Protein AF-A0A368GMF1-F1 (afdb_monomer)

Foldseek 3Di:
DADVVFQKDKDWDDKDDPDVQKIWTWIWIDHVNPDIDIAIEIEREQADPPDGHPDPCVLVVVCVVCVVQPQEEEEEQALQDPVLVSQLVQQVVLCVVVCVVVCCVVVPVPPDPDDDPDDPQPPDPVSSSVVPDQDPVFAQFQPPPPDDDRDFQWGFDQGPPGGSNYIGHHADDPVCLSVVVSSCVVNVGRYYYYHYDCDAPNDGRHDPSHDDDPDCPPVPPPPHPPPPPDDDPDDDDDD

InterPro domains:
  IPR000242 Tyrosine-specific protein phosphatase, PTPase domain [PF00102] (10-98)
  IPR000242 Tyrosine-specific protein phosphatase, PTPase domain [PF00102] (131-227)
  IPR000242 Tyrosine-specific protein phosphatase, PTPase domain [PR00700] (37-54)
  IPR000242 Tyrosine-specific protein phosphatase, PTPase domain [PR00700] (71-89)
  IPR000242 Tyrosine-specific protein phosphatase, PTPase domain [PS50055] (7-98)
  IPR000242 Tyrosine-specific protein phosphatase, PTPase domain [PS50055] (118-235)
  IPR000242 Tyrosine-specific protein phosphatase, PTPase domain [SM00194] (88-236)
  IPR000387 Tyrosine-specific protein phosphatases domain [PS50056] (71-100)
  IPR003595 Protein-tyrosine phosphatase, catalytic [SM00404] (38-143)
  IPR016130 Protein-tyrosine phosphatase, active site [PS00383] (74-84)
  IPR029021 Protein-tyrosine phosphatase-like [G3DSA:3.90.190.10] (3-115)
  IPR029021 Protein-tyrosine phosphatase-like [G3DSA:3.90.190.10] (116-239)
  IPR029021 Protein-tyrosine phosphatase-like [SSF52799] (14-99)
  IPR029021 Protein-tyrosine phosphatase-like [SSF52799] (129-215)
  IPR052782 Oocyte-to-zygote transition regulator [PTHR46163] (130-228)

Nearest PDB structures (foldseek):
  4nnd-assembly3_D  TM=8.782E-01  e=8.106E-05  Homo sapiens
  4az1-assembly1_B  TM=8.995E-01  e=1.523E-04  Trypanosoma cruzi
  3m4u-assembly2_B  TM=8.338E-01  e=6.495E-04  Trypanosoma brucei
  2c7s-assembly1_A  TM=6.044E-01  e=6.495E-04  Homo sapiens
  2gjt-assembly3_B  TM=5.794E-01  e=5.047E-04  Homo sapiens

pLDDT: mean 76.57, std 22.74, range [23.7, 98.44]

Solvent-accessible surface area (backbone atoms only — not comparable to full-atom values): 14136 Å² total; per-residue (Å²): 81,75,39,77,96,66,47,37,36,39,40,68,72,50,74,47,78,79,48,94,59,27,41,37,33,39,34,39,39,23,46,84,88,40,76,73,51,65,29,42,37,34,39,32,62,69,41,49,96,78,76,70,53,91,54,85,60,54,63,58,54,49,49,66,70,46,66,85,29,56,28,27,37,31,21,23,45,83,24,52,70,71,28,38,51,57,55,44,50,54,44,51,51,46,38,53,75,67,44,52,55,58,50,51,61,71,68,55,76,80,65,77,100,70,89,72,92,90,73,93,58,83,86,45,76,75,31,62,47,45,77,67,58,87,41,85,90,38,4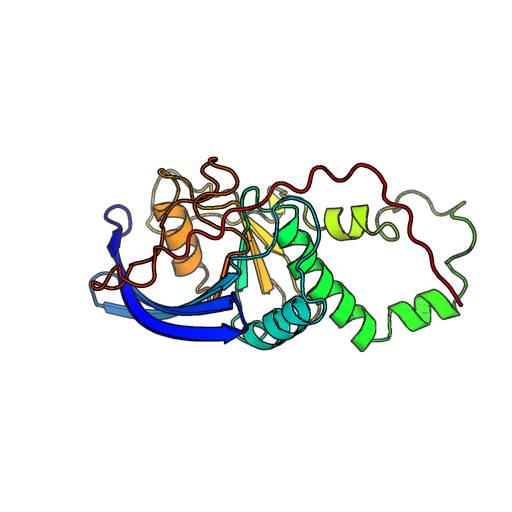1,47,71,47,70,56,70,84,71,90,76,36,82,52,76,32,24,54,39,61,44,82,88,39,79,60,29,32,33,40,19,41,32,42,43,93,86,35,39,60,59,52,50,35,48,40,58,76,68,56,34,27,24,36,40,35,45,45,46,47,57,55,81,91,38,82,40,33,51,89,75,68,51,76,65,98,67,66,88,74,78,72,76,73,72,79,63,76,79,80,83,70,84,77,92,73,85,78,85,78,132

Structure (mmCIF, N/CA/C/O backbone):
data_AF-A0A368GMF1-F1
#
_entry.id   AF-A0A368GMF1-F1
#
loop_
_atom_site.group_PDB
_atom_site.id
_atom_site.type_symbol
_atom_site.label_atom_id
_atom_site.label_alt_id
_atom_site.label_comp_id
_atom_site.label_asym_id
_atom_site.label_entity_id
_atom_site.label_seq_id
_atom_site.pdbx_PDB_ins_code
_atom_site.Cartn_x
_atom_site.Cartn_y
_atom_site.Cartn_z
_atom_site.occupancy
_atom_site.B_iso_or_equiv
_atom_site.auth_seq_id
_atom_site.auth_comp_id
_atom_site.auth_asym_id
_atom_site.auth_atom_id
_atom_site.pdbx_PDB_model_num
ATOM 1 N N . MET A 1 1 ? -4.222 8.661 14.808 1.00 89.62 1 MET A N 1
ATOM 2 C CA . MET A 1 1 ? -5.148 9.292 13.841 1.00 89.62 1 MET A CA 1
ATOM 3 C C . MET A 1 1 ? -6.472 8.542 13.891 1.00 89.62 1 MET A C 1
ATOM 5 O O . MET A 1 1 ? -6.443 7.322 14.000 1.00 89.62 1 MET A O 1
ATOM 9 N N . VAL A 1 2 ? -7.607 9.242 13.900 1.00 89.75 2 VAL A N 1
ATOM 10 C CA . VAL A 1 2 ? -8.947 8.627 13.962 1.00 89.75 2 VAL A CA 1
ATOM 11 C C . VAL A 1 2 ? -9.726 9.058 12.725 1.00 89.75 2 VAL A C 1
ATOM 13 O O . VAL A 1 2 ? -9.787 10.253 12.449 1.00 89.75 2 VAL A O 1
ATOM 16 N N . LEU A 1 3 ? -10.276 8.090 11.996 1.00 91.00 3 LEU A N 1
ATOM 17 C CA . LEU A 1 3 ? -11.102 8.285 10.805 1.00 91.00 3 LEU A CA 1
ATOM 18 C C . LEU A 1 3 ? -12.562 8.121 11.225 1.00 91.00 3 LEU A C 1
ATOM 20 O O . LEU A 1 3 ? -13.007 7.009 11.527 1.00 91.00 3 LEU A O 1
ATOM 24 N N . GLN A 1 4 ? -13.276 9.238 11.344 1.00 86.69 4 GLN A N 1
ATOM 25 C CA . GLN A 1 4 ? -14.598 9.254 11.968 1.00 86.69 4 GLN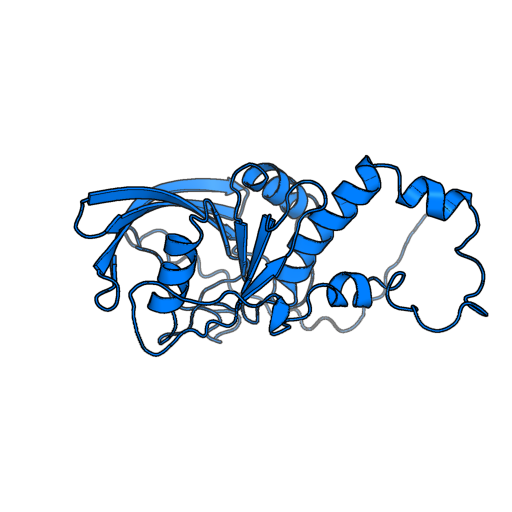 A CA 1
ATOM 26 C C . GLN A 1 4 ? -15.649 8.576 11.088 1.00 86.69 4 GLN A C 1
ATOM 28 O O . GLN A 1 4 ? -16.498 7.869 11.624 1.00 86.69 4 GLN A O 1
ATOM 33 N N . GLY A 1 5 ? -15.567 8.714 9.759 1.00 84.56 5 GLY A N 1
ATOM 34 C CA . GLY A 1 5 ? -16.571 8.150 8.852 1.00 84.56 5 GLY A CA 1
ATOM 35 C C . GLY A 1 5 ? -16.626 6.619 8.843 1.00 84.56 5 GLY A C 1
ATOM 36 O O . GLY A 1 5 ? -17.663 6.041 8.526 1.00 84.56 5 GLY A O 1
ATOM 37 N N . CYS A 1 6 ? -15.543 5.941 9.235 1.00 85.69 6 CYS A N 1
ATOM 38 C CA . CYS A 1 6 ? -15.453 4.477 9.246 1.00 85.69 6 CYS A CA 1
ATOM 39 C C . CYS A 1 6 ? -15.060 3.872 10.601 1.00 85.69 6 CYS A C 1
ATOM 41 O O . CYS A 1 6 ? -14.842 2.665 10.690 1.00 85.69 6 CYS A O 1
ATOM 43 N N . ASN A 1 7 ? -14.985 4.682 11.663 1.00 90.19 7 ASN A N 1
ATOM 44 C CA . ASN A 1 7 ? -14.562 4.263 13.006 1.00 90.19 7 ASN A CA 1
ATOM 45 C C . ASN A 1 7 ? -13.199 3.540 13.042 1.00 90.19 7 ASN A C 1
ATOM 47 O O . ASN A 1 7 ? -12.932 2.742 13.948 1.00 90.19 7 ASN A O 1
ATOM 51 N N . LEU A 1 8 ? -12.326 3.818 12.068 1.00 93.00 8 LEU A N 1
ATOM 52 C CA . LEU A 1 8 ? -10.968 3.286 12.044 1.00 93.00 8 LEU A CA 1
ATOM 53 C C . LEU A 1 8 ? -10.046 4.149 12.900 1.00 93.00 8 LEU A C 1
ATOM 55 O O . LEU A 1 8 ? -10.019 5.380 12.805 1.00 93.00 8 LEU A O 1
ATOM 59 N N . ARG A 1 9 ? -9.222 3.489 13.708 1.00 94.88 9 ARG A N 1
ATOM 60 C CA . ARG A 1 9 ? -8.139 4.116 14.458 1.00 94.88 9 ARG A CA 1
ATOM 61 C C . ARG A 1 9 ? -6.803 3.612 13.935 1.00 94.88 9 ARG A C 1
ATOM 63 O O . ARG A 1 9 ? -6.547 2.413 13.914 1.00 94.88 9 ARG A O 1
ATOM 70 N N . LEU A 1 10 ? -5.947 4.556 13.558 1.00 95.44 10 LEU A N 1
ATOM 71 C CA . LEU A 1 10 ? -4.584 4.309 13.104 1.00 95.44 10 LEU A CA 1
ATOM 72 C C . LEU A 1 10 ? -3.606 4.729 14.194 1.00 95.44 10 LEU A C 1
ATOM 74 O O . LEU A 1 10 ? -3.609 5.888 14.643 1.00 95.44 10 LEU A O 1
ATOM 78 N N . ARG A 1 11 ? -2.740 3.801 14.589 1.00 94.38 11 ARG A N 1
ATOM 79 C CA . ARG A 1 11 ? -1.715 4.004 15.608 1.00 94.38 11 ARG A CA 1
ATOM 80 C C . ARG A 1 11 ? -0.341 3.700 15.030 1.00 94.38 11 ARG A C 1
ATOM 82 O O . ARG A 1 11 ? -0.104 2.627 14.486 1.00 94.38 11 ARG A O 1
ATOM 89 N N . TYR A 1 12 ? 0.571 4.654 15.177 1.00 94.88 12 TYR A N 1
ATOM 90 C CA . TYR A 1 12 ? 1.983 4.430 14.904 1.00 94.88 12 TYR A CA 1
ATOM 91 C C . TYR A 1 12 ? 2.532 3.383 15.884 1.00 94.88 12 TYR A C 1
ATOM 93 O O . TYR A 1 12 ? 2.303 3.496 17.091 1.00 94.88 12 TYR A O 1
ATOM 101 N N . VAL A 1 13 ? 3.252 2.380 15.375 1.00 94.31 13 VAL A N 1
ATOM 102 C CA . VAL A 1 13 ? 3.903 1.354 16.206 1.00 94.31 13 VAL A CA 1
ATOM 103 C C . VAL A 1 13 ? 5.410 1.575 16.244 1.00 94.31 13 VAL A C 1
ATOM 105 O O . VAL A 1 13 ? 5.985 1.730 17.319 1.00 94.31 13 VAL A O 1
ATOM 108 N N . LYS A 1 14 ? 6.058 1.571 15.078 1.00 93.38 14 LYS A N 1
ATOM 109 C CA . LYS A 1 14 ? 7.510 1.734 14.933 1.00 93.38 14 LYS A CA 1
ATOM 110 C C . LYS A 1 14 ? 7.861 2.168 13.516 1.00 93.38 14 LYS A C 1
ATOM 112 O O . LYS A 1 14 ? 7.091 1.911 12.595 1.00 93.38 14 LYS A O 1
ATOM 117 N N . ALA A 1 15 ? 9.053 2.725 13.345 1.00 92.81 15 ALA A N 1
ATOM 118 C CA . ALA A 1 15 ? 9.646 2.999 12.049 1.00 92.81 15 ALA A CA 1
ATOM 119 C C . ALA A 1 15 ? 11.110 2.558 12.023 1.00 92.81 15 ALA A C 1
ATOM 121 O O . ALA A 1 15 ? 11.785 2.537 13.054 1.00 92.81 15 ALA A O 1
ATOM 122 N N . GLN A 1 16 ? 11.589 2.189 10.842 1.00 91.56 16 GLN A N 1
ATOM 123 C CA . GLN A 1 16 ? 12.975 1.812 10.592 1.00 91.56 16 GLN A CA 1
ATOM 124 C C . GLN A 1 16 ? 13.382 2.220 9.175 1.00 91.56 16 GLN A C 1
ATOM 126 O O . GLN A 1 16 ? 12.628 2.011 8.221 1.00 91.56 16 GLN A O 1
ATOM 131 N N . SER A 1 17 ? 14.587 2.774 9.036 1.00 91.56 17 SER A N 1
ATOM 132 C CA . SER A 1 17 ? 15.206 2.953 7.722 1.00 91.56 17 SER A CA 1
ATOM 133 C C . SER A 1 17 ? 15.610 1.580 7.191 1.00 91.56 17 SER A C 1
ATOM 135 O O . SER A 1 17 ? 16.340 0.849 7.863 1.00 91.56 17 SER A O 1
ATOM 137 N N . VAL A 1 18 ? 15.086 1.195 6.028 1.00 88.94 18 VAL A N 1
ATOM 138 C CA . VAL A 1 18 ? 15.403 -0.101 5.397 1.00 88.94 18 VAL A CA 1
ATOM 139 C C . VAL A 1 18 ? 16.471 0.040 4.317 1.00 88.94 18 VAL A C 1
ATOM 141 O O . VAL A 1 18 ? 17.189 -0.916 4.028 1.00 88.94 18 VAL A O 1
ATOM 144 N N . GLU A 1 19 ? 16.583 1.232 3.741 1.00 87.00 19 GLU A N 1
ATOM 145 C CA . GLU A 1 19 ? 17.625 1.647 2.812 1.00 87.00 19 GLU A CA 1
ATOM 146 C C . GLU A 1 19 ? 17.709 3.180 2.845 1.00 87.00 19 GLU A C 1
ATOM 148 O O . GLU A 1 19 ? 16.822 3.846 3.385 1.00 87.00 19 GLU A O 1
ATOM 153 N N . GLU A 1 20 ? 18.760 3.758 2.268 1.00 83.31 20 GLU A N 1
ATOM 154 C CA . GLU A 1 20 ? 18.852 5.211 2.145 1.00 83.31 20 GLU A CA 1
ATOM 155 C C . GLU A 1 20 ? 17.612 5.755 1.416 1.00 83.31 20 GLU A C 1
ATOM 157 O O . GLU A 1 20 ? 17.275 5.305 0.322 1.00 83.31 20 GLU A O 1
ATOM 162 N N . ASN A 1 21 ? 16.913 6.711 2.033 1.00 87.69 21 ASN A N 1
ATOM 163 C CA . ASN A 1 21 ? 15.671 7.303 1.521 1.00 87.69 21 ASN A CA 1
ATOM 164 C C . ASN A 1 21 ? 14.461 6.351 1.418 1.00 87.69 21 ASN A C 1
ATOM 166 O O . ASN A 1 21 ? 13.451 6.724 0.814 1.00 87.69 21 ASN A O 1
ATOM 170 N N . ILE A 1 22 ? 14.522 5.162 2.032 1.00 91.69 22 ILE A N 1
ATOM 171 C CA . ILE A 1 22 ? 13.384 4.242 2.153 1.00 91.69 22 ILE A CA 1
ATOM 172 C C . ILE A 1 22 ? 13.081 3.984 3.631 1.00 91.69 22 ILE A C 1
ATOM 174 O O . ILE A 1 22 ? 13.837 3.322 4.347 1.00 91.69 22 ILE A O 1
ATOM 178 N N . LEU A 1 23 ? 11.930 4.481 4.078 1.00 93.12 23 LEU A N 1
ATOM 179 C CA . LEU A 1 23 ? 11.438 4.331 5.443 1.00 93.12 23 LEU A CA 1
ATOM 180 C C . LEU A 1 23 ? 10.323 3.291 5.477 1.00 93.12 23 LEU A C 1
ATOM 182 O O . LEU A 1 23 ? 9.380 3.371 4.696 1.00 93.12 23 LEU A O 1
ATOM 186 N N . GLN A 1 24 ? 10.396 2.347 6.411 1.00 95.12 24 GLN A N 1
ATOM 187 C CA . GLN A 1 24 ? 9.270 1.479 6.733 1.00 95.12 24 GLN A CA 1
ATOM 188 C C . GLN A 1 24 ? 8.678 1.862 8.082 1.00 95.12 24 GLN A C 1
ATOM 190 O O . GLN A 1 24 ? 9.386 1.855 9.088 1.00 95.12 24 GLN A O 1
ATOM 195 N N . THR A 1 25 ? 7.373 2.093 8.105 1.00 95.69 25 THR A N 1
ATOM 196 C CA . THR A 1 25 ? 6.562 2.359 9.288 1.00 95.69 25 THR A CA 1
ATOM 197 C C . THR A 1 25 ? 5.543 1.241 9.476 1.00 95.69 25 THR A C 1
ATOM 199 O O . THR A 1 25 ? 4.766 0.937 8.578 1.00 95.69 25 THR A O 1
ATOM 202 N N . THR A 1 26 ? 5.504 0.642 10.661 1.00 96.62 26 THR A N 1
ATOM 203 C CA . THR A 1 26 ? 4.440 -0.290 11.041 1.00 96.62 26 THR A CA 1
ATOM 204 C C . THR A 1 26 ? 3.281 0.509 11.635 1.00 96.62 26 THR A C 1
ATOM 206 O O . THR A 1 26 ? 3.451 1.221 12.634 1.00 96.62 26 THR A O 1
ATOM 209 N N . ILE A 1 27 ? 2.101 0.377 11.034 1.00 97.12 27 ILE A N 1
ATOM 210 C CA . ILE A 1 27 ? 0.867 1.044 11.454 1.00 97.12 27 ILE A CA 1
ATOM 211 C C . ILE A 1 27 ? -0.095 -0.023 11.971 1.00 97.12 27 ILE A C 1
ATOM 213 O O . ILE A 1 27 ? -0.400 -0.983 11.271 1.00 97.12 27 ILE A O 1
ATOM 217 N N . GLU A 1 28 ? -0.582 0.132 13.197 1.00 96.56 28 GLU A N 1
ATOM 218 C CA . GLU A 1 28 ? -1.696 -0.666 13.705 1.00 96.56 28 GLU A CA 1
ATOM 219 C C . GLU A 1 28 ? -3.011 0.006 13.318 1.00 96.56 28 GLU A C 1
ATOM 221 O O . GLU A 1 28 ? -3.196 1.205 13.541 1.00 96.56 28 GLU A O 1
ATOM 226 N N . VAL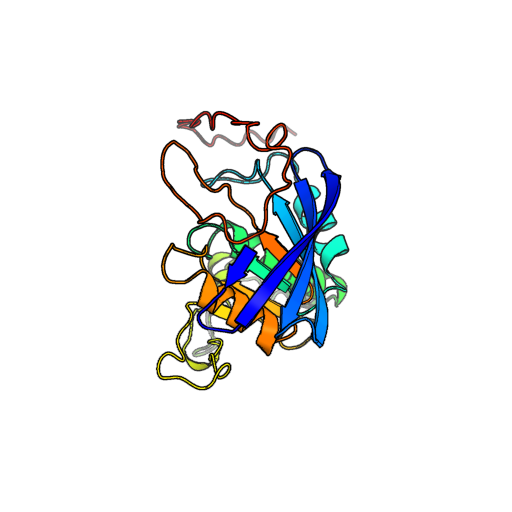 A 1 29 ? -3.925 -0.789 12.773 1.00 96.19 29 VAL A N 1
ATOM 227 C CA . VAL A 1 29 ? -5.281 -0.382 12.422 1.00 96.19 29 VAL A CA 1
ATOM 228 C C . VAL A 1 29 ? -6.264 -1.183 13.268 1.00 96.19 29 VAL A C 1
ATOM 230 O O . VAL A 1 29 ? -6.124 -2.401 13.409 1.00 96.19 29 VAL A O 1
ATOM 233 N N . SER A 1 30 ? -7.258 -0.508 13.840 1.00 95.19 30 SER A N 1
ATOM 234 C CA . SER A 1 30 ? -8.320 -1.135 14.631 1.00 95.19 30 SER A CA 1
ATOM 235 C C . SER A 1 30 ? -9.683 -0.491 14.385 1.00 95.19 30 SER A C 1
ATOM 237 O O . SER A 1 30 ? -9.767 0.696 14.064 1.00 95.19 30 SER A O 1
ATOM 239 N N . ILE A 1 31 ? -10.753 -1.268 14.5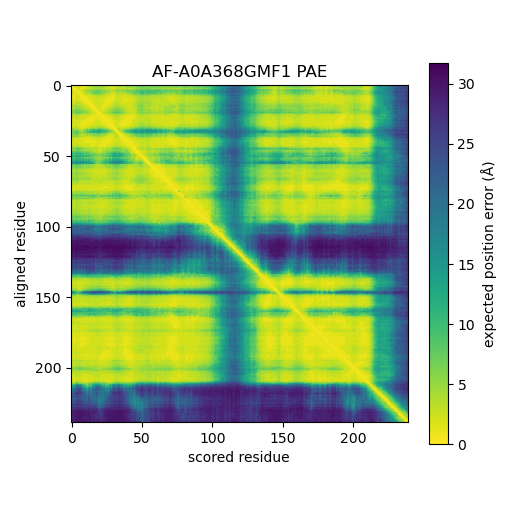80 1.00 92.38 31 ILE A N 1
ATOM 240 C CA . ILE A 1 31 ? -12.136 -0.767 14.620 1.00 92.38 31 ILE A CA 1
ATOM 241 C C . ILE A 1 31 ? -12.612 -0.791 16.067 1.00 92.38 31 ILE A C 1
ATOM 243 O O . ILE A 1 31 ? -12.679 -1.854 16.683 1.00 92.38 31 ILE A O 1
ATOM 247 N N . ASN A 1 32 ? -13.005 0.361 16.613 1.00 82.19 32 ASN A N 1
ATOM 248 C CA . ASN A 1 32 ? -13.535 0.459 17.984 1.00 82.19 32 ASN A CA 1
ATOM 249 C C . ASN A 1 32 ? -12.618 -0.191 19.046 1.00 82.19 32 ASN A C 1
ATOM 251 O O . ASN A 1 32 ? -13.101 -0.793 20.000 1.00 82.19 32 ASN A O 1
ATOM 255 N N . ASP A 1 33 ? -11.294 -0.154 18.837 1.00 77.88 33 ASP A N 1
ATOM 256 C CA . ASP A 1 33 ? -10.268 -0.840 19.649 1.00 77.88 33 ASP A CA 1
ATOM 257 C C . ASP A 1 33 ? -10.379 -2.378 19.737 1.00 77.88 33 ASP A C 1
ATOM 259 O O . ASP A 1 33 ? -9.522 -3.034 20.336 1.00 77.88 33 ASP A O 1
ATOM 263 N N . SER A 1 34 ? -11.369 -2.952 19.060 1.00 75.88 34 SER A N 1
ATOM 264 C CA . SER A 1 34 ? -11.522 -4.373 18.752 1.00 75.88 34 SER A CA 1
ATOM 265 C C . SER A 1 34 ? -10.905 -4.685 17.383 1.00 75.88 34 SER A C 1
ATOM 267 O O . SER A 1 34 ? -10.623 -3.759 16.631 1.00 75.88 34 SER A O 1
ATOM 269 N N . ASN A 1 35 ? -10.674 -5.966 17.065 1.00 86.81 35 ASN A N 1
ATOM 270 C CA . ASN A 1 35 ? -10.148 -6.439 15.773 1.00 86.81 35 ASN A CA 1
ATOM 271 C C . ASN A 1 35 ? -8.968 -5.604 15.253 1.00 86.81 35 ASN A C 1
ATOM 273 O O . ASN A 1 35 ? -9.143 -4.590 14.588 1.00 86.81 35 ASN A O 1
ATOM 277 N N . LYS A 1 36 ? -7.743 -6.024 15.563 1.00 93.19 36 LYS A N 1
ATOM 278 C CA . LYS A 1 36 ? -6.536 -5.276 15.197 1.00 93.19 36 LYS A CA 1
ATOM 279 C C . LYS A 1 36 ? -5.761 -6.011 14.122 1.00 93.19 36 LYS A C 1
ATOM 281 O O . LYS A 1 36 ? -5.638 -7.233 14.178 1.00 93.19 36 LYS A O 1
ATOM 286 N N . HIS A 1 37 ? -5.187 -5.266 13.191 1.00 94.12 37 HIS A N 1
ATOM 287 C CA . HIS A 1 37 ? -4.136 -5.786 12.329 1.00 94.12 37 HIS A CA 1
ATOM 288 C C . HIS A 1 37 ? -3.082 -4.718 12.058 1.00 94.12 37 HIS A C 1
ATOM 290 O O . HIS A 1 37 ? -3.303 -3.525 12.263 1.00 94.12 37 HIS A O 1
ATOM 296 N N . THR A 1 38 ? -1.911 -5.161 11.622 1.00 96.50 38 THR A N 1
ATOM 297 C CA . THR A 1 38 ? -0.792 -4.285 11.288 1.00 96.50 38 THR A CA 1
ATOM 298 C C . THR A 1 38 ? -0.619 -4.199 9.782 1.00 96.50 38 THR A C 1
ATOM 300 O O . THR A 1 38 ? -0.712 -5.213 9.087 1.00 96.50 38 THR A O 1
ATOM 303 N N . VAL A 1 39 ? -0.326 -2.996 9.304 1.00 98.00 39 VAL A N 1
ATOM 304 C CA . VAL A 1 39 ? 0.007 -2.695 7.914 1.00 98.00 39 VAL A CA 1
ATOM 305 C C . VAL A 1 39 ? 1.420 -2.126 7.878 1.00 98.00 39 VAL A C 1
ATOM 307 O O . VAL A 1 39 ? 1.743 -1.193 8.616 1.00 98.00 39 VAL A O 1
ATOM 310 N N . GLU A 1 40 ? 2.270 -2.692 7.028 1.00 97.75 40 GLU A N 1
ATOM 311 C CA . GLU A 1 40 ? 3.612 -2.166 6.782 1.00 97.75 40 GLU A CA 1
ATOM 312 C C . GLU A 1 40 ? 3.543 -1.089 5.697 1.00 97.75 40 GLU A C 1
ATOM 314 O O . GLU A 1 40 ? 3.259 -1.372 4.537 1.00 97.75 40 GLU A O 1
ATOM 319 N N . HIS A 1 41 ? 3.796 0.159 6.068 1.00 97.56 41 HIS A N 1
ATOM 320 C CA . HIS A 1 41 ? 3.867 1.294 5.155 1.00 97.56 41 HIS A CA 1
ATOM 321 C C . HIS A 1 41 ? 5.325 1.558 4.789 1.00 97.56 41 HIS A C 1
ATOM 323 O O . HIS A 1 41 ? 6.145 1.810 5.664 1.00 97.56 41 HIS A O 1
ATOM 329 N N . ILE A 1 42 ? 5.669 1.455 3.509 1.00 96.50 42 ILE A N 1
ATOM 330 C CA . ILE A 1 42 ? 7.011 1.703 2.989 1.00 96.50 42 ILE A CA 1
ATOM 331 C C . ILE A 1 42 ? 6.968 2.948 2.111 1.00 96.50 42 ILE A C 1
ATOM 333 O O . ILE A 1 42 ? 6.317 2.945 1.068 1.00 96.50 42 ILE A O 1
ATOM 337 N N . GLN A 1 43 ? 7.692 3.989 2.509 1.00 95.62 43 GLN A N 1
ATOM 338 C CA . GLN A 1 43 ? 7.813 5.235 1.764 1.00 95.62 43 GLN A CA 1
ATOM 339 C C . GLN A 1 43 ? 9.200 5.356 1.135 1.00 95.62 43 GLN A C 1
ATOM 341 O O . GLN A 1 43 ? 10.212 5.324 1.836 1.00 95.62 43 GLN A O 1
ATOM 346 N N . TRP A 1 44 ? 9.235 5.550 -0.181 1.00 93.56 44 TRP A N 1
ATOM 347 C CA . TRP A 1 44 ? 10.446 5.840 -0.940 1.00 93.56 44 TRP A CA 1
ATOM 348 C C . TRP A 1 44 ? 10.493 7.333 -1.293 1.00 93.56 44 TRP A C 1
ATOM 350 O O . TRP A 1 44 ? 9.744 7.807 -2.146 1.00 93.56 44 TRP A O 1
ATOM 360 N N . MET A 1 45 ? 11.370 8.076 -0.616 1.00 86.62 45 MET A N 1
ATOM 361 C CA . MET A 1 45 ? 11.355 9.545 -0.585 1.00 86.62 45 MET A CA 1
ATOM 362 C C . MET A 1 45 ? 12.156 10.222 -1.707 1.00 86.62 45 MET A C 1
ATOM 364 O O . MET A 1 45 ? 11.922 11.393 -1.989 1.00 86.62 45 MET A O 1
ATOM 368 N N . ASN A 1 46 ? 13.092 9.525 -2.358 1.00 84.75 46 ASN A N 1
ATOM 369 C CA . ASN A 1 46 ? 13.975 10.111 -3.378 1.00 84.75 46 ASN A CA 1
ATOM 370 C C . ASN A 1 46 ? 13.718 9.596 -4.806 1.00 84.75 46 ASN A C 1
ATOM 372 O O . ASN A 1 46 ? 14.571 9.776 -5.675 1.00 84.75 46 ASN A O 1
ATOM 376 N N . TRP A 1 47 ? 12.573 8.956 -5.077 1.00 85.25 47 TRP A N 1
ATOM 377 C CA . TRP A 1 47 ? 12.213 8.606 -6.453 1.00 85.25 47 TRP A CA 1
ATOM 378 C C . TRP A 1 47 ? 11.636 9.842 -7.161 1.00 85.25 47 TRP A C 1
ATOM 380 O O . TRP A 1 47 ? 10.532 10.268 -6.812 1.00 85.25 47 TRP A O 1
ATOM 390 N N . PRO A 1 48 ? 12.328 10.416 -8.164 1.00 78.94 48 PRO A N 1
ATOM 391 C CA . PRO A 1 48 ? 11.847 11.606 -8.857 1.00 78.94 48 PRO A CA 1
ATOM 392 C C . PRO A 1 48 ? 10.532 11.348 -9.608 1.00 78.94 48 PRO A C 1
ATOM 394 O O . PRO A 1 48 ? 10.309 10.271 -10.160 1.00 78.94 48 PRO A O 1
ATOM 397 N N . ASP A 1 49 ? 9.669 12.366 -9.693 1.00 70.50 49 ASP A N 1
ATOM 398 C CA . ASP A 1 49 ? 8.391 12.278 -10.423 1.00 70.50 49 ASP A CA 1
ATOM 399 C C . ASP A 1 49 ? 8.582 11.971 -11.915 1.00 70.50 49 ASP A C 1
ATOM 401 O O . ASP A 1 49 ? 7.775 11.279 -12.534 1.00 70.50 49 ASP A O 1
ATOM 405 N N . ARG A 1 50 ? 9.681 12.475 -12.487 1.00 72.62 50 ARG A N 1
ATOM 406 C CA . ARG A 1 50 ? 10.124 12.188 -13.850 1.00 72.62 50 ARG A CA 1
ATOM 407 C C . ARG A 1 50 ? 11.517 11.583 -13.789 1.00 72.62 50 ARG A C 1
ATOM 409 O O . ARG A 1 50 ? 12.450 12.251 -13.356 1.00 72.62 50 ARG A O 1
ATOM 416 N N . GLY A 1 51 ? 11.642 10.341 -14.240 1.00 73.94 51 GLY A N 1
ATOM 417 C CA . GLY A 1 51 ? 12.908 9.618 -14.278 1.00 73.94 51 GLY A CA 1
ATOM 418 C C . GLY A 1 51 ? 12.873 8.311 -13.494 1.00 73.94 51 GLY A C 1
ATOM 419 O O . GLY A 1 51 ? 11.815 7.752 -13.198 1.00 73.94 51 GLY A O 1
ATOM 420 N N . VAL A 1 52 ? 14.066 7.816 -13.197 1.00 77.88 52 VAL A N 1
ATOM 421 C CA . VAL A 1 52 ? 14.315 6.542 -12.516 1.00 77.88 52 VAL A CA 1
ATOM 422 C C . VAL A 1 52 ? 14.902 6.812 -11.130 1.00 77.88 52 VAL A C 1
ATOM 424 O O . VAL A 1 52 ? 15.458 7.893 -10.916 1.00 77.88 52 VAL A O 1
ATOM 427 N N . PRO A 1 53 ? 14.767 5.881 -10.171 1.00 79.88 53 PRO A N 1
ATOM 428 C CA . PRO A 1 53 ? 15.413 6.050 -8.881 1.00 79.88 53 PRO A CA 1
ATOM 429 C C . PRO A 1 53 ? 16.943 6.050 -9.057 1.00 79.88 53 PRO A C 1
ATOM 431 O O . PRO A 1 53 ? 17.450 5.420 -9.987 1.00 79.88 53 PRO A O 1
ATOM 434 N N . PRO A 1 54 ? 17.693 6.722 -8.168 1.00 71.94 54 PRO A N 1
ATOM 435 C CA . PRO A 1 54 ? 19.150 6.822 -8.280 1.00 71.94 54 PRO A CA 1
ATOM 436 C C . PRO A 1 54 ? 19.864 5.467 -8.136 1.00 71.94 54 PRO A C 1
ATOM 438 O O . PRO A 1 54 ? 20.958 5.283 -8.665 1.00 71.94 54 PRO A O 1
ATOM 441 N N . THR A 1 55 ? 19.242 4.501 -7.455 1.00 76.81 55 THR A N 1
ATOM 442 C CA . THR A 1 55 ? 19.751 3.137 -7.274 1.00 76.81 55 THR A CA 1
ATOM 443 C C . THR A 1 55 ? 18.914 2.111 -8.033 1.00 76.81 55 THR A C 1
ATOM 445 O O . THR A 1 55 ? 17.739 1.892 -7.740 1.00 76.81 55 THR A O 1
ATOM 448 N N . ASN A 1 56 ? 19.559 1.383 -8.950 1.00 72.31 56 ASN A N 1
ATOM 449 C CA . ASN A 1 56 ? 18.898 0.396 -9.816 1.00 72.31 56 ASN A CA 1
ATOM 450 C C . ASN A 1 56 ? 18.356 -0.840 -9.069 1.00 72.31 56 ASN A C 1
ATOM 452 O O . ASN A 1 56 ? 17.397 -1.462 -9.518 1.00 72.31 56 ASN A O 1
ATOM 456 N N . LEU A 1 57 ? 18.964 -1.228 -7.941 1.00 85.44 57 LEU A N 1
ATOM 457 C CA . LEU A 1 57 ? 18.578 -2.444 -7.204 1.00 85.44 57 LEU A CA 1
ATOM 458 C C . LEU A 1 57 ? 17.507 -2.208 -6.136 1.00 85.44 57 LEU A C 1
ATOM 460 O O . LEU A 1 57 ? 16.862 -3.168 -5.707 1.00 85.44 57 LEU A O 1
ATOM 464 N N . SER A 1 58 ? 17.282 -0.959 -5.727 1.00 86.25 58 SER A N 1
ATOM 465 C CA . SER A 1 58 ? 16.331 -0.616 -4.665 1.00 86.25 58 SER A CA 1
ATOM 466 C C . SER A 1 58 ? 14.911 -1.086 -4.997 1.00 86.25 58 SER A C 1
ATOM 468 O O . SER A 1 58 ? 14.225 -1.629 -4.133 1.00 86.25 58 SER A O 1
ATOM 470 N N . SER A 1 59 ? 14.498 -1.022 -6.269 1.00 86.00 59 SER A N 1
ATOM 471 C CA . SER A 1 59 ? 13.191 -1.518 -6.722 1.00 86.00 59 SER A CA 1
ATOM 472 C C . SER A 1 59 ? 13.033 -3.031 -6.519 1.00 86.00 59 SER A C 1
ATOM 474 O O . SER A 1 59 ? 11.994 -3.489 -6.046 1.00 86.00 59 SER A O 1
ATOM 476 N N . PHE A 1 60 ? 14.075 -3.818 -6.807 1.00 87.19 60 PHE A N 1
ATOM 477 C CA . PHE A 1 60 ? 14.061 -5.271 -6.601 1.00 87.19 60 PHE A CA 1
ATOM 478 C C . PHE A 1 60 ? 14.099 -5.649 -5.118 1.00 87.19 60 PHE A C 1
ATOM 480 O O . PHE A 1 60 ? 13.398 -6.571 -4.690 1.00 87.19 60 PHE A O 1
ATOM 487 N N . ARG A 1 61 ? 14.892 -4.931 -4.314 1.00 90.25 61 ARG A N 1
ATOM 488 C CA . ARG A 1 61 ? 14.958 -5.134 -2.857 1.00 90.25 61 ARG A CA 1
ATOM 489 C C . ARG A 1 61 ? 13.622 -4.806 -2.196 1.00 90.25 61 ARG A C 1
ATOM 491 O O . ARG A 1 61 ? 13.158 -5.580 -1.360 1.00 90.25 61 ARG A O 1
ATOM 498 N N . LEU A 1 62 ? 12.983 -3.716 -2.621 1.00 90.50 62 LEU A N 1
ATOM 499 C CA . LEU A 1 62 ? 11.642 -3.333 -2.193 1.00 90.50 62 LEU A CA 1
ATOM 500 C C . LEU A 1 62 ? 10.625 -4.434 -2.512 1.00 90.50 62 LEU A C 1
ATOM 502 O O . LEU A 1 62 ? 9.954 -4.907 -1.599 1.00 90.50 62 LEU A O 1
ATOM 506 N N . LEU A 1 63 ? 10.567 -4.899 -3.765 1.00 88.50 63 LEU A N 1
ATOM 507 C CA . LEU A 1 63 ? 9.671 -5.987 -4.181 1.00 88.50 63 LEU A CA 1
ATOM 508 C C . LEU A 1 63 ? 9.896 -7.266 -3.371 1.00 88.50 63 LEU A C 1
ATOM 510 O O . LEU A 1 63 ? 8.942 -7.864 -2.879 1.00 88.50 63 LEU A O 1
ATOM 514 N N . THR A 1 64 ? 11.155 -7.655 -3.168 1.00 88.94 64 THR A N 1
ATOM 515 C CA . THR A 1 64 ? 11.511 -8.832 -2.361 1.00 88.94 64 THR A CA 1
ATOM 516 C C . THR A 1 64 ? 10.997 -8.702 -0.927 1.00 88.94 64 THR A C 1
ATOM 518 O O . THR A 1 64 ? 10.520 -9.675 -0.347 1.00 88.94 64 THR A O 1
ATOM 521 N N . ARG A 1 65 ? 11.048 -7.491 -0.363 1.00 90.75 65 ARG A N 1
ATOM 522 C CA . ARG A 1 65 ? 10.611 -7.205 1.005 1.00 90.75 65 ARG A CA 1
ATOM 523 C C . ARG A 1 65 ? 9.096 -7.257 1.180 1.00 90.75 65 ARG A C 1
ATOM 525 O O . ARG A 1 65 ? 8.632 -7.724 2.216 1.00 90.75 65 ARG A O 1
ATOM 532 N N . VAL A 1 66 ? 8.336 -6.796 0.188 1.00 90.81 66 VAL A N 1
ATOM 533 C CA . VAL A 1 66 ? 6.864 -6.770 0.254 1.00 90.81 66 VAL A CA 1
ATOM 534 C C . VAL A 1 66 ? 6.204 -8.014 -0.334 1.00 90.81 66 VAL A C 1
ATOM 536 O O . VAL A 1 66 ? 5.001 -8.184 -0.176 1.00 90.81 66 VAL A O 1
ATOM 539 N N . LYS A 1 67 ? 6.965 -8.922 -0.961 1.00 88.19 67 LYS A N 1
ATOM 540 C CA . LYS A 1 67 ? 6.435 -10.093 -1.682 1.00 88.19 67 LYS A CA 1
ATOM 541 C C . LYS A 1 67 ? 5.480 -10.966 -0.858 1.00 88.19 67 LYS A C 1
ATOM 543 O O . LYS A 1 67 ? 4.544 -11.521 -1.423 1.00 88.19 67 LYS A O 1
ATOM 548 N N . LEU A 1 68 ? 5.711 -11.095 0.451 1.00 89.56 68 LEU A N 1
ATOM 549 C CA . LEU A 1 68 ? 4.869 -11.892 1.361 1.00 89.56 68 LEU A CA 1
ATOM 550 C C . LEU A 1 68 ? 3.788 -11.065 2.078 1.00 89.56 68 LEU A C 1
ATOM 552 O O . LEU A 1 68 ? 3.017 -11.606 2.865 1.00 89.56 68 LEU A O 1
ATOM 556 N N . LEU A 1 69 ? 3.729 -9.757 1.825 1.00 92.50 69 LEU A N 1
ATOM 557 C CA . LEU A 1 69 ? 2.824 -8.808 2.472 1.00 92.50 69 LEU A CA 1
ATOM 558 C C . LEU A 1 69 ? 1.665 -8.440 1.535 1.00 92.50 69 LEU A C 1
ATOM 560 O O . LEU A 1 69 ? 1.384 -7.262 1.310 1.00 92.50 69 LEU A O 1
ATOM 564 N N . THR A 1 70 ? 0.992 -9.456 0.996 1.00 92.81 70 THR A N 1
ATOM 565 C CA . THR A 1 70 ? -0.139 -9.314 0.068 1.00 92.81 70 THR A CA 1
ATOM 566 C C . THR A 1 70 ? -1.492 -9.282 0.795 1.00 92.81 70 THR A C 1
ATOM 568 O O . THR A 1 70 ? -1.654 -10.040 1.754 1.00 92.81 70 THR A O 1
ATOM 571 N N . PRO A 1 71 ? -2.492 -8.518 0.318 1.00 96.50 71 PRO A N 1
ATOM 572 C CA . PRO A 1 71 ? -2.416 -7.591 -0.814 1.00 96.50 71 PRO A CA 1
ATOM 573 C C . PRO A 1 71 ? -1.502 -6.382 -0.562 1.00 96.50 71 PRO A C 1
ATOM 575 O O . PRO A 1 71 ? -1.438 -5.869 0.560 1.00 96.50 71 PRO A O 1
ATOM 578 N N . ILE A 1 72 ? -0.787 -5.960 -1.609 1.00 97.00 72 ILE A N 1
ATOM 579 C CA . ILE A 1 72 ? 0.162 -4.838 -1.589 1.00 97.00 72 ILE A CA 1
ATOM 580 C C . ILE A 1 72 ? -0.501 -3.637 -2.265 1.00 97.00 72 ILE A C 1
ATOM 582 O O . ILE A 1 72 ? -0.760 -3.662 -3.469 1.00 97.00 72 ILE A O 1
ATOM 586 N N . VAL A 1 73 ? -0.741 -2.561 -1.524 1.00 97.88 73 VAL A N 1
ATOM 587 C CA . VAL A 1 73 ? -1.174 -1.291 -2.120 1.00 97.88 73 VAL A CA 1
ATOM 588 C C . VAL A 1 73 ? 0.053 -0.570 -2.664 1.00 97.88 73 VAL A C 1
ATOM 590 O O . VAL A 1 73 ? 1.023 -0.397 -1.937 1.00 97.88 73 VAL A O 1
ATOM 593 N N . VAL A 1 74 ? 0.032 -0.127 -3.917 1.00 96.50 74 VAL A N 1
ATOM 594 C CA . VAL A 1 74 ? 1.120 0.650 -4.524 1.00 96.50 74 VAL A CA 1
ATOM 595 C C . VAL A 1 74 ? 0.553 1.960 -5.053 1.00 96.50 74 VAL A C 1
ATOM 597 O O . VAL A 1 74 ? -0.370 1.966 -5.869 1.00 96.50 74 VAL A O 1
ATOM 600 N N . HIS A 1 75 ? 1.122 3.080 -4.614 1.00 95.31 75 HIS A N 1
ATOM 601 C CA . HIS A 1 75 ? 0.745 4.393 -5.119 1.00 95.31 75 HIS A CA 1
ATOM 602 C C . HIS A 1 75 ? 1.957 5.314 -5.282 1.00 95.31 75 HIS A C 1
ATOM 604 O O . HIS A 1 75 ? 2.988 5.182 -4.624 1.00 95.31 75 HIS A O 1
ATOM 610 N N . CYS A 1 76 ? 1.809 6.284 -6.176 1.00 90.12 76 CYS A N 1
ATOM 611 C CA . CYS A 1 76 ? 2.690 7.439 -6.295 1.00 90.12 76 CYS A CA 1
ATOM 612 C C . CYS A 1 76 ? 1.817 8.687 -6.151 1.00 90.12 76 CYS A C 1
ATOM 614 O O . CYS A 1 76 ? 1.039 8.732 -5.208 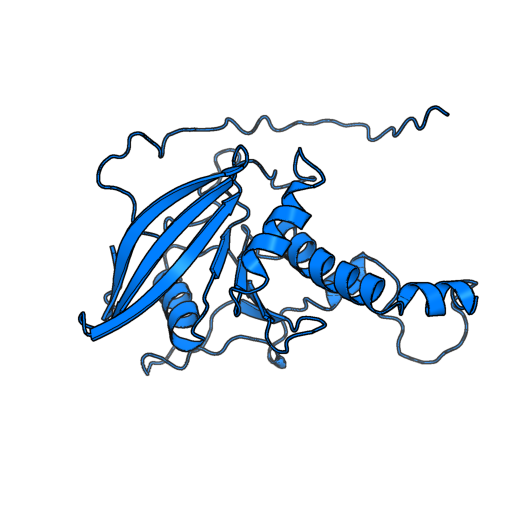1.00 90.12 76 CYS A O 1
ATOM 616 N N . SER A 1 77 ? 1.875 9.646 -7.080 1.00 88.88 77 SER A N 1
ATOM 617 C CA . SER A 1 77 ? 0.902 10.743 -7.147 1.00 88.88 77 SER A CA 1
ATOM 618 C C . SER A 1 77 ? -0.344 10.354 -7.957 1.00 88.88 77 SER A C 1
ATOM 620 O O . SER A 1 77 ? -1.396 10.119 -7.378 1.00 88.88 77 SER A O 1
ATOM 622 N N . ALA A 1 78 ? -0.230 10.195 -9.281 1.00 81.75 78 ALA A N 1
ATOM 623 C CA . ALA A 1 78 ? -1.362 9.804 -10.135 1.00 81.75 78 ALA A CA 1
ATOM 624 C C . ALA A 1 78 ? -1.650 8.288 -10.141 1.00 81.75 78 ALA A C 1
ATOM 626 O O . ALA A 1 78 ? -2.662 7.857 -10.676 1.00 81.75 78 ALA A O 1
ATOM 627 N N . GLY A 1 79 ? -0.745 7.470 -9.591 1.00 77.31 79 GLY A N 1
ATOM 628 C CA . GLY A 1 79 ? -0.905 6.012 -9.545 1.00 77.31 79 GLY A CA 1
ATOM 629 C C . GLY A 1 79 ? -0.511 5.259 -10.820 1.00 77.31 79 GLY A C 1
ATOM 630 O O . GLY A 1 79 ? -0.777 4.068 -10.904 1.00 77.31 79 GLY A O 1
ATOM 631 N N . ILE A 1 80 ? 0.140 5.918 -11.791 1.00 77.19 80 ILE A N 1
ATOM 632 C CA . ILE A 1 80 ? 0.444 5.331 -13.114 1.00 77.19 80 ILE A CA 1
ATOM 633 C C . ILE A 1 80 ? 1.951 5.105 -13.317 1.00 77.19 80 ILE A C 1
ATOM 635 O O . ILE A 1 80 ? 2.382 3.976 -13.506 1.00 77.19 80 ILE A O 1
ATOM 639 N N . GLY A 1 81 ? 2.778 6.158 -13.242 1.00 83.62 81 GLY A N 1
ATOM 640 C CA . GLY A 1 81 ? 4.201 6.096 -13.629 1.00 83.62 81 GLY A CA 1
ATOM 641 C C . GLY A 1 81 ? 5.063 5.180 -12.749 1.00 83.62 81 GLY A C 1
ATOM 642 O O . GLY A 1 81 ? 5.349 4.042 -13.105 1.00 83.62 81 GLY A O 1
ATOM 643 N N . ARG A 1 82 ? 5.482 5.673 -11.574 1.00 88.44 82 ARG A N 1
ATOM 644 C CA . ARG A 1 82 ? 6.320 4.917 -10.614 1.00 88.44 82 ARG A CA 1
ATOM 645 C C . ARG A 1 82 ? 5.646 3.611 -10.161 1.00 88.44 82 ARG A C 1
ATOM 647 O O . ARG A 1 82 ? 6.293 2.571 -10.075 1.00 88.44 82 ARG A O 1
ATOM 654 N N . THR A 1 83 ? 4.331 3.666 -9.941 1.00 89.19 83 THR A N 1
ATOM 655 C CA . THR A 1 83 ? 3.487 2.512 -9.597 1.00 89.19 83 THR A CA 1
ATOM 656 C C . THR A 1 83 ? 3.573 1.413 -10.652 1.00 89.19 83 THR A C 1
ATOM 658 O O . THR A 1 83 ? 3.888 0.272 -10.318 1.00 89.19 83 THR A O 1
ATOM 661 N N . GLY A 1 84 ? 3.363 1.761 -11.926 1.00 86.25 84 GLY A N 1
ATOM 662 C CA . GLY A 1 84 ? 3.432 0.818 -13.037 1.00 86.25 84 GLY A CA 1
ATOM 663 C C . GLY A 1 84 ? 4.818 0.199 -13.190 1.00 86.25 84 GLY A C 1
ATOM 664 O O . GLY A 1 84 ? 4.919 -0.989 -13.475 1.00 86.25 84 GLY A O 1
ATOM 665 N N . VAL A 1 85 ? 5.891 0.950 -12.912 1.00 87.25 85 VAL A N 1
ATOM 666 C CA . VAL A 1 85 ? 7.255 0.396 -12.896 1.00 87.25 85 VAL A CA 1
ATOM 667 C C . VAL A 1 85 ? 7.407 -0.681 -11.820 1.00 87.25 85 VAL A C 1
ATOM 669 O O . VAL A 1 85 ? 7.906 -1.759 -12.124 1.00 87.25 85 VAL A O 1
ATOM 672 N N . ILE A 1 86 ? 6.962 -0.439 -10.582 1.00 89.31 86 ILE A N 1
ATOM 673 C CA . ILE A 1 86 ? 7.068 -1.434 -9.499 1.00 89.31 86 ILE A CA 1
ATOM 674 C C . ILE A 1 86 ? 6.270 -2.702 -9.814 1.00 89.31 86 ILE A C 1
ATOM 676 O O . ILE A 1 86 ? 6.804 -3.806 -9.709 1.00 89.31 86 ILE A O 1
ATOM 680 N N . VAL A 1 87 ? 5.016 -2.555 -10.235 1.00 88.88 87 VAL A N 1
ATOM 681 C CA . VAL A 1 87 ? 4.153 -3.704 -10.547 1.00 88.88 87 VAL A CA 1
ATOM 682 C C . VAL A 1 87 ? 4.644 -4.436 -11.794 1.00 88.88 87 VAL A C 1
ATOM 684 O O . VAL A 1 87 ? 4.734 -5.664 -11.805 1.00 88.88 87 VAL A O 1
ATOM 687 N N . GLY A 1 88 ? 5.055 -3.692 -12.819 1.00 86.31 88 GLY A N 1
ATOM 688 C CA . GLY A 1 88 ? 5.637 -4.245 -14.032 1.00 86.31 88 GLY A CA 1
ATOM 689 C C . GLY A 1 88 ? 6.922 -5.028 -13.757 1.00 86.31 88 GLY A C 1
ATOM 690 O O . GLY A 1 88 ? 7.089 -6.132 -14.272 1.00 86.31 88 GLY A O 1
ATOM 691 N N . LEU A 1 89 ? 7.809 -4.521 -12.898 1.00 87.12 89 LEU A N 1
ATOM 692 C CA . LEU A 1 89 ? 9.023 -5.241 -12.511 1.00 87.12 89 LEU A CA 1
ATOM 693 C C . LEU A 1 89 ? 8.710 -6.599 -11.864 1.00 87.12 89 LEU A C 1
ATOM 695 O O . LEU A 1 89 ? 9.359 -7.582 -12.216 1.00 87.12 89 LEU A O 1
ATOM 699 N N . ASP A 1 90 ? 7.704 -6.694 -10.986 1.00 87.06 90 ASP A N 1
ATOM 700 C CA . ASP A 1 90 ? 7.289 -7.974 -10.379 1.00 87.06 90 ASP A CA 1
ATOM 701 C C . ASP A 1 90 ? 6.746 -8.960 -11.423 1.00 87.06 90 ASP A C 1
ATOM 703 O O . ASP A 1 90 ? 7.141 -10.133 -11.458 1.00 87.06 90 ASP A O 1
ATOM 707 N N . LEU A 1 91 ? 5.880 -8.477 -12.316 1.00 82.88 91 LEU A N 1
ATOM 708 C CA . LEU A 1 91 ? 5.309 -9.279 -13.396 1.00 82.88 91 LEU A CA 1
ATOM 709 C C . LEU A 1 91 ? 6.393 -9.780 -14.358 1.00 82.88 91 LEU A C 1
ATOM 711 O O . LEU A 1 91 ? 6.402 -10.957 -14.733 1.00 82.88 91 LEU A O 1
ATOM 715 N N . PHE A 1 92 ? 7.326 -8.906 -14.733 1.00 82.50 92 PHE A N 1
ATOM 716 C CA . PHE A 1 92 ? 8.418 -9.216 -15.649 1.00 82.50 92 PHE A CA 1
ATOM 717 C C . PHE A 1 92 ? 9.387 -10.215 -15.020 1.00 82.50 92 PHE A C 1
ATOM 719 O O . PHE A 1 92 ? 9.692 -11.246 -15.624 1.00 82.50 92 PHE A O 1
ATOM 726 N N . TYR A 1 93 ? 9.803 -9.962 -13.777 1.00 82.38 93 TYR A N 1
ATOM 727 C CA . TYR A 1 93 ? 10.666 -10.863 -13.020 1.00 82.38 93 TYR A CA 1
ATOM 728 C C . TYR A 1 93 ? 10.044 -12.257 -12.890 1.00 82.38 93 TYR A C 1
ATOM 730 O O . TYR A 1 93 ? 10.709 -13.267 -13.121 1.00 82.38 93 TYR A O 1
ATOM 738 N N . SER A 1 94 ? 8.742 -12.328 -12.619 1.00 79.19 94 SER A N 1
ATOM 739 C CA . SER A 1 94 ? 8.037 -13.605 -12.529 1.00 79.19 94 SER A CA 1
ATOM 740 C C . SER A 1 94 ? 7.985 -14.357 -13.866 1.00 79.19 94 SER A C 1
ATOM 742 O O . SER A 1 94 ? 8.134 -15.581 -13.890 1.00 79.19 94 SER A O 1
ATOM 744 N N . LYS A 1 95 ? 7.804 -13.655 -14.996 1.00 73.12 95 LYS A N 1
ATOM 745 C CA . LYS A 1 95 ? 7.858 -14.265 -16.340 1.00 73.12 95 LYS A CA 1
ATOM 746 C C . LYS A 1 95 ? 9.257 -14.782 -16.679 1.00 73.12 95 LYS A C 1
ATOM 748 O O . LYS A 1 95 ? 9.371 -15.867 -17.254 1.00 73.12 95 LYS A O 1
ATOM 753 N N . LEU A 1 96 ? 10.302 -14.043 -16.294 1.00 77.06 96 LEU A N 1
ATOM 754 C CA . LEU A 1 96 ? 11.694 -14.477 -16.438 1.00 77.06 96 LEU A CA 1
ATOM 755 C C . LEU A 1 96 ? 11.959 -15.759 -15.645 1.00 77.06 96 LEU A C 1
ATOM 757 O O . LEU A 1 96 ? 12.461 -16.726 -16.213 1.00 77.06 96 LEU A O 1
ATOM 761 N N . GLN A 1 97 ? 11.566 -15.807 -14.368 1.00 76.88 97 GLN A N 1
ATOM 762 C CA . GLN A 1 97 ? 11.758 -16.992 -13.522 1.00 76.88 97 GLN A CA 1
ATOM 763 C C . GLN A 1 97 ? 11.048 -18.237 -14.067 1.00 76.88 97 GLN A C 1
ATOM 765 O O . GLN A 1 97 ? 11.561 -19.346 -13.942 1.00 76.88 97 GLN A O 1
ATOM 770 N N . LYS A 1 98 ? 9.885 -18.063 -14.705 1.00 72.69 98 LYS A N 1
ATOM 771 C CA . LYS A 1 98 ? 9.129 -19.158 -15.332 1.00 72.69 98 LYS A CA 1
ATOM 772 C C . LYS A 1 98 ? 9.691 -19.595 -16.694 1.00 72.69 98 LYS A C 1
ATOM 774 O O . LYS A 1 98 ? 9.127 -20.493 -17.314 1.00 72.69 98 LYS A O 1
ATOM 779 N N . GLY A 1 99 ? 10.762 -18.965 -17.189 1.00 66.69 99 GLY A N 1
ATOM 780 C CA . GLY A 1 99 ? 11.372 -19.282 -18.485 1.00 66.69 99 GLY A CA 1
ATOM 781 C C . GLY A 1 99 ? 10.480 -18.975 -19.695 1.00 66.69 99 GLY A C 1
ATOM 782 O O . GLY A 1 99 ? 10.772 -19.431 -20.798 1.00 66.69 99 GLY A O 1
ATOM 783 N N . ILE A 1 100 ? 9.395 -18.213 -19.506 1.00 63.66 100 ILE A N 1
ATOM 784 C CA . ILE A 1 100 ? 8.414 -17.899 -20.558 1.00 63.66 100 ILE A CA 1
ATOM 785 C C . ILE A 1 100 ? 9.069 -17.032 -21.638 1.00 63.66 100 ILE A C 1
ATOM 787 O O . ILE A 1 100 ? 8.974 -17.342 -22.820 1.00 63.66 100 ILE A O 1
ATOM 791 N N . LEU A 1 101 ? 9.830 -16.019 -21.217 1.00 57.88 101 LEU A N 1
ATOM 792 C CA . LEU A 1 101 ? 10.542 -15.117 -22.126 1.00 57.88 101 LEU A CA 1
ATOM 793 C C . LEU A 1 101 ? 11.653 -15.828 -22.907 1.00 57.88 101 LEU A C 1
ATOM 795 O O . LEU A 1 101 ? 11.842 -15.550 -24.082 1.00 57.88 101 LEU A O 1
ATOM 799 N N . ALA A 1 102 ? 12.362 -16.776 -22.286 1.00 56.00 102 ALA A N 1
ATOM 800 C CA . ALA A 1 102 ? 13.398 -17.545 -22.975 1.00 56.00 102 ALA A CA 1
ATOM 801 C C . ALA A 1 102 ? 12.806 -18.400 -24.106 1.00 56.00 102 ALA A C 1
ATOM 803 O O . ALA A 1 102 ? 13.384 -18.465 -25.183 1.00 56.00 102 ALA A O 1
ATOM 804 N N . ARG A 1 103 ? 11.625 -18.998 -23.896 1.00 52.19 103 ARG A N 1
ATOM 805 C CA . ARG A 1 103 ? 10.914 -19.745 -24.947 1.00 52.19 103 ARG A CA 1
ATOM 806 C C . ARG A 1 103 ? 10.435 -18.829 -26.070 1.00 52.19 103 ARG A C 1
ATOM 808 O O . ARG A 1 103 ? 10.672 -19.128 -27.229 1.00 52.19 103 ARG A O 1
ATOM 815 N N . GLU A 1 104 ? 9.840 -17.685 -25.739 1.00 58.03 104 GLU A N 1
ATOM 816 C CA . GLU A 1 104 ? 9.386 -16.706 -26.740 1.00 58.03 104 GLU A CA 1
ATOM 817 C C . GLU A 1 104 ? 10.540 -16.131 -27.580 1.00 58.03 104 GLU A C 1
ATOM 819 O O . GLU A 1 104 ? 10.381 -15.948 -28.787 1.00 58.03 104 GLU A O 1
ATOM 824 N N . LEU A 1 105 ? 11.706 -15.906 -26.961 1.00 54.66 105 LEU A N 1
ATOM 825 C CA . LEU A 1 105 ? 12.935 -15.472 -27.632 1.00 54.66 105 LEU A CA 1
ATOM 826 C C . LEU A 1 105 ? 13.549 -16.579 -28.503 1.00 54.66 105 LEU A C 1
ATOM 828 O O . LEU A 1 105 ? 13.948 -16.311 -29.634 1.00 54.66 105 LEU A O 1
ATOM 832 N N . CYS A 1 106 ? 13.620 -17.816 -27.999 1.00 52.69 106 CYS A N 1
ATOM 833 C CA . CYS A 1 106 ? 14.166 -18.959 -28.736 1.00 52.69 106 CYS A CA 1
ATOM 834 C C . CYS A 1 106 ? 13.276 -19.404 -29.907 1.00 52.69 106 CYS A C 1
ATOM 836 O O . CYS A 1 106 ? 13.803 -19.882 -30.907 1.00 52.69 106 CYS A O 1
ATOM 838 N N . ASP A 1 107 ? 11.957 -19.208 -29.821 1.00 55.16 107 ASP A N 1
ATOM 839 C CA . ASP A 1 107 ? 10.996 -19.578 -30.870 1.00 55.16 107 ASP A CA 1
ATOM 840 C C . ASP A 1 107 ? 11.008 -18.625 -32.085 1.00 55.16 107 ASP A C 1
ATOM 842 O O . ASP A 1 107 ? 10.193 -18.778 -32.993 1.00 55.16 107 ASP A O 1
ATOM 846 N N . GLY A 1 108 ? 11.869 -17.600 -32.115 1.00 44.69 108 GLY A N 1
ATOM 847 C CA . GLY A 1 108 ? 11.983 -16.695 -33.265 1.00 44.69 108 GLY A CA 1
ATOM 848 C C . GLY A 1 108 ? 10.741 -15.832 -33.534 1.00 44.69 108 GLY A C 1
ATOM 849 O O . GLY A 1 108 ? 10.686 -15.140 -34.545 1.00 44.69 108 GLY A O 1
ATOM 850 N N . ARG A 1 109 ? 9.763 -15.783 -32.619 1.00 49.53 109 ARG A N 1
ATOM 851 C CA . ARG A 1 109 ? 8.532 -14.967 -32.737 1.00 49.53 109 ARG A CA 1
ATOM 852 C C . ARG A 1 109 ? 8.764 -13.452 -32.617 1.00 49.53 109 ARG A C 1
ATOM 854 O O . ARG A 1 109 ? 7.816 -12.687 -32.462 1.00 49.53 109 ARG A O 1
ATOM 861 N N . MET A 1 110 ? 10.020 -13.018 -32.693 1.00 42.09 110 MET A N 1
ATOM 862 C CA . MET A 1 110 ? 10.446 -11.624 -32.595 1.00 42.09 110 MET A CA 1
ATOM 863 C C . MET A 1 110 ? 10.908 -11.039 -33.942 1.00 42.09 110 MET A C 1
ATOM 865 O O . MET A 1 110 ? 11.509 -9.968 -33.971 1.00 42.09 110 MET A O 1
ATOM 869 N N . THR A 1 111 ? 10.611 -11.706 -35.062 1.00 34.38 111 THR A N 1
ATOM 870 C CA . THR A 1 111 ? 10.796 -11.160 -36.416 1.00 34.38 111 THR A CA 1
ATOM 871 C C . THR A 1 111 ? 9.447 -10.827 -37.050 1.00 34.38 111 THR A C 1
ATOM 873 O O . THR A 1 111 ? 8.634 -11.718 -37.259 1.00 34.38 111 THR A O 1
ATOM 876 N N . GLU A 1 112 ? 9.243 -9.535 -37.322 1.00 36.84 112 GLU A N 1
ATOM 877 C CA . GLU A 1 112 ? 8.154 -8.911 -38.092 1.00 36.84 112 GLU A CA 1
ATOM 878 C C . GLU A 1 112 ? 6.717 -9.395 -37.819 1.00 36.84 112 GLU A C 1
ATOM 880 O O . GLU A 1 112 ? 6.220 -10.374 -38.366 1.00 36.84 112 GLU A O 1
ATOM 885 N N . VAL A 1 113 ? 5.995 -8.596 -37.027 1.00 41.78 113 VAL A N 1
ATOM 886 C CA . VAL A 1 113 ? 4.551 -8.718 -36.788 1.00 41.78 113 VAL A CA 1
ATOM 887 C C . VAL A 1 113 ? 3.778 -8.329 -38.055 1.00 41.78 113 VAL A C 1
ATOM 889 O O . VAL A 1 113 ? 3.340 -7.189 -38.218 1.00 41.78 113 VAL A O 1
ATOM 892 N N . LYS A 1 114 ? 3.595 -9.287 -38.959 1.00 33.19 114 LYS A N 1
ATOM 893 C CA . LYS A 1 114 ? 2.509 -9.306 -39.942 1.00 33.19 114 LYS A CA 1
ATOM 894 C C . LYS A 1 114 ? 1.852 -10.678 -39.862 1.00 33.19 114 LYS A C 1
ATOM 896 O O . LYS A 1 114 ? 2.538 -11.687 -39.828 1.00 33.19 114 LYS A O 1
ATOM 901 N N . ASP A 1 115 ? 0.529 -10.667 -39.801 1.00 37.00 115 ASP A N 1
ATOM 902 C CA . ASP A 1 115 ? -0.357 -11.825 -39.678 1.00 37.00 115 ASP A CA 1
ATOM 903 C C . ASP A 1 115 ? -0.367 -12.537 -38.326 1.00 37.00 115 ASP A C 1
ATOM 905 O O . ASP A 1 115 ? 0.256 -13.569 -38.130 1.00 37.00 115 ASP A O 1
ATOM 909 N N . LEU A 1 116 ? -1.204 -12.017 -37.424 1.00 37.38 116 LEU A N 1
ATOM 910 C CA . LEU A 1 116 ? -2.222 -12.804 -36.722 1.00 37.38 116 LEU A CA 1
ATOM 911 C C . LEU A 1 116 ? -3.337 -11.836 -36.301 1.00 37.38 116 LEU A C 1
ATOM 913 O O . LEU A 1 116 ? -3.125 -10.890 -35.544 1.00 37.38 116 LEU A O 1
ATOM 917 N N . GLY A 1 117 ? -4.529 -12.043 -36.858 1.00 36.34 117 GLY A N 1
ATOM 918 C CA . GLY A 1 117 ? -5.691 -11.190 -36.648 1.00 36.34 117 GLY A CA 1
ATOM 919 C C . GLY A 1 117 ? -5.998 -10.957 -35.166 1.00 36.34 117 GLY A C 1
ATOM 920 O O . GLY A 1 117 ? -6.313 -11.879 -34.418 1.00 36.34 117 GLY A O 1
ATOM 921 N N . ASN A 1 118 ? -5.979 -9.680 -34.790 1.00 36.84 118 ASN A N 1
ATOM 922 C CA . ASN A 1 118 ? -6.757 -9.111 -33.694 1.00 36.84 118 ASN A CA 1
ATOM 923 C C . ASN A 1 118 ? -6.365 -9.467 -32.241 1.00 36.84 118 ASN A C 1
ATOM 925 O O . ASN A 1 118 ? -7.252 -9.601 -31.405 1.00 36.84 118 ASN A O 1
ATOM 929 N N . ARG A 1 119 ? -5.065 -9.567 -31.906 1.00 37.94 119 ARG A N 1
ATOM 930 C CA . ARG A 1 119 ? -4.551 -9.558 -30.508 1.00 37.94 119 ARG A CA 1
ATOM 931 C C . ARG A 1 119 ? -3.118 -8.983 -30.400 1.00 37.94 119 ARG A C 1
ATOM 933 O O . ARG A 1 119 ? -2.207 -9.624 -29.888 1.00 37.94 119 ARG A O 1
ATOM 940 N N . ASN A 1 120 ? -2.908 -7.748 -30.859 1.00 34.78 120 ASN A N 1
ATOM 941 C CA . ASN A 1 120 ? -1.607 -7.057 -30.795 1.00 34.78 120 ASN A CA 1
ATOM 942 C C . ASN A 1 120 ? -1.472 -6.166 -29.547 1.00 34.78 120 ASN A C 1
ATOM 944 O O . ASN A 1 120 ? -1.417 -4.946 -29.670 1.00 34.78 120 ASN A O 1
ATOM 948 N N . GLN A 1 121 ? -1.417 -6.757 -28.349 1.00 37.28 121 GLN A N 1
ATOM 949 C CA . GLN A 1 121 ? -1.288 -5.987 -27.097 1.00 37.28 121 GLN A CA 1
ATOM 950 C C . GLN A 1 121 ? -0.037 -6.330 -26.256 1.00 37.28 121 GLN A C 1
ATOM 952 O O . GLN A 1 121 ? 0.135 -5.805 -25.169 1.00 37.28 121 GLN A O 1
ATOM 957 N N . TRP A 1 122 ? 0.875 -7.191 -26.723 1.00 43.94 122 TRP A N 1
ATOM 958 C CA . TRP A 1 122 ? 1.711 -7.951 -25.772 1.00 43.94 122 TRP A CA 1
ATOM 959 C C . TRP A 1 122 ? 3.239 -7.791 -25.880 1.00 43.94 122 TRP A C 1
ATOM 961 O O . TRP A 1 122 ? 3.947 -8.471 -25.141 1.00 43.94 122 TRP A O 1
ATOM 971 N N . LEU A 1 123 ? 3.776 -6.916 -26.745 1.00 39.12 123 LEU A N 1
ATOM 972 C CA . LEU A 1 123 ? 5.238 -6.837 -26.9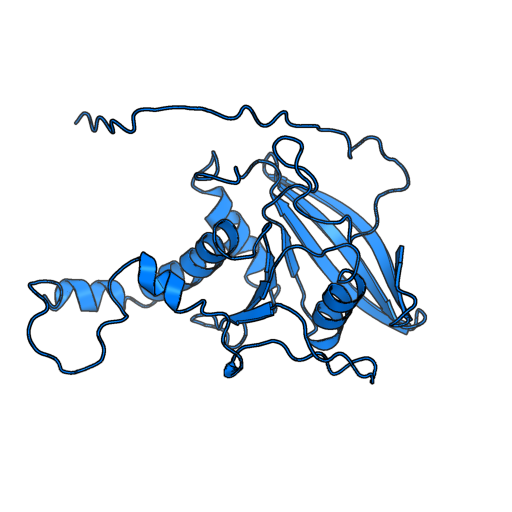94 1.00 39.12 123 LEU A CA 1
ATOM 973 C C . LEU A 1 123 ? 5.876 -5.443 -26.892 1.00 39.12 123 LEU A C 1
ATOM 975 O O . LEU A 1 123 ? 7.073 -5.283 -27.113 1.00 39.12 123 LEU A O 1
ATOM 979 N N . ASN A 1 124 ? 5.122 -4.427 -26.502 1.00 35.12 124 ASN A N 1
ATOM 980 C CA . ASN A 1 124 ? 5.633 -3.102 -26.179 1.00 35.12 124 ASN A CA 1
ATOM 981 C C . ASN A 1 124 ? 5.682 -2.932 -24.650 1.00 35.12 124 ASN A C 1
ATOM 983 O O . ASN A 1 124 ? 4.685 -3.201 -23.982 1.00 35.12 124 ASN A O 1
ATOM 987 N N . PRO A 1 125 ? 6.790 -2.428 -24.065 1.00 39.09 125 PRO A N 1
ATOM 988 C CA . PRO A 1 125 ? 6.851 -2.069 -22.641 1.00 39.09 125 PRO A CA 1
ATOM 989 C C . PRO A 1 125 ? 5.716 -1.114 -22.238 1.00 39.09 125 PRO A C 1
ATOM 991 O O . PRO A 1 125 ? 5.185 -1.187 -21.135 1.00 39.09 125 PRO A O 1
ATOM 994 N N . VAL A 1 126 ? 5.299 -0.269 -23.187 1.00 37.66 126 VAL A N 1
ATOM 995 C CA . VAL A 1 126 ? 4.153 0.644 -23.086 1.00 37.66 126 VAL A CA 1
ATOM 996 C C . VAL A 1 126 ? 2.830 -0.108 -22.897 1.00 37.66 126 VAL A C 1
ATOM 998 O O . VAL A 1 126 ? 1.912 0.428 -22.292 1.00 37.66 126 VAL A O 1
ATOM 1001 N N . THR A 1 127 ? 2.729 -1.353 -23.364 1.00 38.91 127 THR A N 1
ATOM 1002 C CA . THR A 1 127 ? 1.494 -2.148 -23.325 1.00 38.91 127 THR A CA 1
ATOM 1003 C C . THR A 1 127 ? 1.497 -3.243 -22.278 1.00 38.91 127 THR A C 1
ATOM 1005 O O . THR A 1 127 ? 0.453 -3.561 -21.727 1.00 38.91 127 THR A O 1
ATOM 1008 N N . PHE A 1 128 ? 2.677 -3.664 -21.837 1.00 45.44 128 PHE A N 1
ATOM 1009 C CA . PHE A 1 128 ? 2.832 -4.337 -20.551 1.00 45.44 128 PHE A CA 1
ATOM 1010 C C . PHE A 1 128 ? 2.424 -3.437 -19.367 1.00 45.44 128 PHE A C 1
ATOM 1012 O O . PHE A 1 128 ? 1.849 -3.906 -18.391 1.00 45.44 128 PHE A O 1
ATOM 1019 N N . LEU A 1 129 ? 2.663 -2.124 -19.478 1.00 43.12 129 LEU A N 1
ATOM 1020 C CA . LEU A 1 129 ? 2.075 -1.117 -18.588 1.00 43.12 129 LEU A CA 1
ATOM 1021 C C . LEU A 1 129 ? 0.608 -0.809 -18.923 1.00 43.12 129 LEU A C 1
ATOM 1023 O O . LEU A 1 129 ? -0.101 -0.288 -18.069 1.00 43.12 129 LEU A O 1
ATOM 1027 N N . ALA A 1 130 ? 0.146 -1.128 -20.136 1.00 37.69 130 ALA A N 1
ATOM 1028 C CA . ALA A 1 130 ? -1.254 -0.966 -20.503 1.00 37.69 130 ALA A CA 1
ATOM 1029 C C . ALA A 1 130 ? -2.144 -2.038 -19.871 1.00 37.69 130 ALA A C 1
ATOM 1031 O O . ALA A 1 130 ? -3.274 -1.717 -19.570 1.00 37.69 130 ALA A O 1
ATOM 1032 N N . ASP A 1 131 ? -1.662 -3.238 -19.527 1.00 38.78 131 ASP A N 1
ATOM 1033 C CA . ASP A 1 131 ? -2.441 -4.181 -18.692 1.00 38.78 131 ASP A CA 1
ATOM 1034 C C . ASP A 1 131 ? -2.785 -3.632 -17.294 1.00 38.78 131 ASP A C 1
ATOM 1036 O O . ASP A 1 131 ? -3.620 -4.192 -16.586 1.00 38.78 131 ASP A O 1
ATOM 1040 N N . VAL A 1 132 ? -2.178 -2.510 -16.896 1.00 50.56 132 VAL A N 1
ATOM 1041 C CA . VAL A 1 132 ? -2.604 -1.692 -15.756 1.00 50.56 132 VAL A CA 1
ATOM 1042 C C . VAL A 1 132 ? -3.651 -0.669 -16.225 1.00 50.56 132 VAL A C 1
ATOM 1044 O O . VAL A 1 132 ? -3.555 0.523 -15.936 1.00 50.56 132 VAL A O 1
ATOM 1047 N N . PHE A 1 133 ? -4.646 -1.097 -17.005 1.00 52.97 133 PHE A N 1
ATOM 1048 C CA . PHE A 1 133 ? -5.789 -0.238 -17.290 1.00 52.97 133 PHE A CA 1
ATOM 1049 C C . PHE A 1 133 ? -6.625 -0.114 -16.021 1.00 52.97 133 PHE A C 1
ATOM 1051 O O . PHE A 1 133 ? -7.018 -1.111 -15.413 1.00 52.97 133 PHE A O 1
ATOM 1058 N N . CYS A 1 134 ? -6.937 1.125 -15.651 1.00 59.53 134 CYS A N 1
ATOM 1059 C CA . CYS A 1 134 ? -7.979 1.403 -14.679 1.00 59.53 134 CYS A CA 1
ATOM 1060 C C . CYS A 1 134 ? -9.337 1.113 -15.329 1.00 59.53 134 CYS A C 1
ATOM 1062 O O . CYS A 1 134 ? -9.981 2.025 -15.842 1.00 59.53 134 CYS A O 1
ATOM 1064 N N . THR A 1 135 ? -9.726 -0.158 -15.400 1.00 71.06 135 THR A N 1
ATOM 1065 C CA . THR A 1 135 ? -11.027 -0.554 -15.943 1.00 71.06 135 THR A CA 1
ATOM 1066 C C . THR A 1 135 ? -12.046 -0.759 -14.833 1.00 71.06 135 THR A C 1
ATOM 1068 O O . THR A 1 135 ? -11.689 -1.078 -13.695 1.00 71.06 135 THR A O 1
ATOM 1071 N N . ASP A 1 136 ? -13.326 -0.620 -15.163 1.00 77.69 136 ASP A N 1
ATOM 1072 C CA . ASP A 1 136 ? -14.397 -0.853 -14.197 1.00 77.69 136 ASP A CA 1
ATOM 1073 C C . ASP A 1 136 ? -14.456 -2.317 -13.740 1.00 77.69 136 ASP A C 1
ATOM 1075 O O . ASP A 1 136 ? -14.865 -2.584 -12.612 1.00 77.69 136 ASP A O 1
ATOM 1079 N N . GLU A 1 137 ? -13.996 -3.277 -14.553 1.00 84.06 137 GLU A N 1
ATOM 1080 C CA . GLU A 1 137 ? -14.000 -4.699 -14.176 1.00 84.06 137 GLU A CA 1
ATOM 1081 C C . GLU A 1 137 ? -12.977 -5.026 -13.084 1.00 84.06 137 GLU A C 1
ATOM 1083 O O . GLU A 1 137 ? -13.175 -5.954 -12.298 1.00 84.06 137 GLU A O 1
ATOM 1088 N N . THR A 1 138 ? -11.867 -4.289 -13.042 1.00 86.19 138 THR A N 1
ATOM 1089 C CA . THR A 1 138 ? -10.778 -4.515 -12.080 1.00 86.19 138 THR A CA 1
ATOM 1090 C C . THR A 1 138 ? -10.793 -3.518 -10.928 1.00 86.19 138 THR A C 1
ATOM 1092 O O . THR A 1 138 ? -9.953 -3.625 -10.029 1.00 86.19 138 THR A O 1
ATOM 1095 N N . ARG A 1 139 ? -11.731 -2.561 -10.923 1.00 92.25 139 ARG A N 1
ATOM 1096 C CA . ARG A 1 139 ? -11.821 -1.538 -9.879 1.00 92.25 139 ARG A CA 1
ATOM 1097 C C . ARG A 1 139 ? -12.046 -2.170 -8.508 1.00 92.25 139 ARG A C 1
ATOM 1099 O O . ARG A 1 139 ? -12.751 -3.171 -8.363 1.00 92.25 139 ARG A O 1
ATOM 1106 N N . VAL A 1 140 ? -11.465 -1.564 -7.483 1.00 94.38 140 VAL A N 1
ATOM 1107 C CA . VAL A 1 140 ? -11.791 -1.902 -6.099 1.00 94.38 140 VAL A CA 1
ATOM 1108 C C . VAL A 1 140 ? -13.114 -1.230 -5.745 1.00 94.38 140 VAL A C 1
ATOM 1110 O O . VAL A 1 140 ? -13.273 -0.026 -5.933 1.00 94.38 140 VAL A O 1
ATOM 1113 N N . VAL A 1 141 ? -14.069 -2.013 -5.248 1.00 95.06 141 VAL A N 1
ATOM 1114 C CA . VAL A 1 141 ? -15.401 -1.531 -4.867 1.00 95.06 141 VAL A CA 1
ATOM 1115 C C . VAL A 1 141 ? -15.463 -1.438 -3.350 1.00 95.06 141 VAL A C 1
ATOM 1117 O O . VAL A 1 141 ? -15.258 -2.436 -2.660 1.00 95.06 141 VAL A O 1
ATOM 1120 N N . LEU A 1 142 ? -15.731 -0.250 -2.814 1.00 95.19 142 LEU A N 1
ATOM 1121 C CA . LEU A 1 142 ? -15.888 -0.059 -1.376 1.00 95.19 142 LEU A CA 1
ATOM 1122 C C . LEU A 1 142 ? -17.270 -0.539 -0.935 1.00 95.19 142 LEU A C 1
ATOM 1124 O O . LEU A 1 142 ? -18.283 0.055 -1.288 1.00 95.19 142 LEU A O 1
ATOM 1128 N N . SER A 1 143 ? -17.312 -1.590 -0.122 1.00 94.75 143 SER A N 1
ATOM 1129 C CA . SER A 1 143 ? -18.560 -2.103 0.460 1.00 94.75 143 SER A CA 1
ATOM 1130 C C . SER A 1 143 ? -18.665 -1.847 1.962 1.00 94.75 143 SER A C 1
ATOM 1132 O O . SER A 1 143 ? -19.721 -2.069 2.554 1.00 94.75 143 SER A O 1
ATOM 1134 N N . TRP A 1 144 ? -17.571 -1.416 2.599 1.00 91.88 144 TRP A N 1
ATOM 1135 C CA . TRP A 1 144 ? -17.508 -1.212 4.042 1.00 91.88 144 TRP A CA 1
ATOM 1136 C C . TRP A 1 144 ? -16.945 0.172 4.435 1.00 91.88 144 TRP A C 1
ATOM 1138 O O . TRP A 1 144 ? -15.992 0.644 3.809 1.00 91.88 144 TRP A O 1
ATOM 1148 N N . PRO A 1 145 ? -17.488 0.824 5.489 1.00 88.69 145 PRO A N 1
ATOM 1149 C CA . PRO A 1 145 ? -18.805 0.558 6.078 1.00 88.69 145 PRO A CA 1
ATOM 1150 C C . PRO A 1 145 ? -19.927 0.713 5.032 1.00 88.69 145 PRO A C 1
ATOM 1152 O O . PRO A 1 145 ? -19.688 1.322 3.986 1.00 88.69 145 PRO A O 1
ATOM 1155 N N . PRO A 1 146 ? -21.127 0.157 5.282 1.00 84.69 146 PRO A N 1
ATOM 1156 C CA . PRO A 1 146 ? -22.265 0.342 4.386 1.00 84.69 146 PRO A CA 1
ATOM 1157 C C . PRO A 1 146 ? -22.562 1.839 4.213 1.00 84.69 146 PRO A C 1
ATOM 1159 O O . PRO A 1 146 ? -22.692 2.556 5.205 1.00 84.69 146 PRO A O 1
ATOM 1162 N N . GLY A 1 147 ? -22.650 2.313 2.972 1.00 76.94 147 GLY A N 1
ATOM 1163 C CA . GLY A 1 147 ? -22.845 3.724 2.634 1.00 76.94 147 GLY A CA 1
ATOM 1164 C C . GLY A 1 147 ? -23.012 3.930 1.126 1.00 76.94 147 GLY A C 1
ATOM 1165 O O . GLY A 1 147 ? -23.014 2.960 0.374 1.00 76.94 147 GLY A O 1
ATOM 1166 N N . GLU A 1 148 ? -23.163 5.185 0.689 1.00 66.62 148 GLU A N 1
ATOM 1167 C CA . GLU A 1 148 ? -23.505 5.514 -0.709 1.00 66.62 148 GLU A CA 1
ATOM 1168 C C . GLU A 1 148 ? -22.305 5.542 -1.671 1.00 66.62 148 GLU A C 1
ATOM 1170 O O . GLU A 1 148 ? -22.481 5.262 -2.853 1.00 66.62 148 GLU A O 1
ATOM 1175 N N . ASN A 1 149 ? -21.091 5.860 -1.197 1.00 84.94 149 ASN A N 1
ATOM 1176 C CA . ASN A 1 149 ? -19.911 5.935 -2.066 1.00 84.94 149 ASN A CA 1
ATOM 1177 C C . ASN A 1 149 ? -19.131 4.611 -2.077 1.00 84.94 149 ASN A C 1
ATOM 1179 O O . ASN A 1 149 ? -18.410 4.290 -1.119 1.00 84.94 149 ASN A O 1
ATOM 1183 N N . ASP A 1 150 ? -19.273 3.878 -3.181 1.00 93.38 150 ASP A N 1
ATOM 1184 C CA . ASP A 1 150 ? -18.557 2.638 -3.486 1.00 93.38 150 ASP A CA 1
ATOM 1185 C C . ASP A 1 150 ? -17.249 2.878 -4.264 1.00 93.38 150 ASP A C 1
ATOM 1187 O O . ASP A 1 150 ? -16.482 1.941 -4.505 1.00 93.38 150 ASP A O 1
ATOM 1191 N N . TYR A 1 151 ? -17.001 4.122 -4.681 1.00 93.38 151 TYR A N 1
ATOM 1192 C CA . TYR A 1 151 ? -15.936 4.456 -5.606 1.00 93.38 151 TYR A CA 1
ATOM 1193 C C . TYR A 1 151 ? -14.657 4.874 -4.885 1.00 93.38 151 TYR A C 1
ATOM 1195 O O . TYR A 1 151 ? -14.623 5.804 -4.077 1.00 93.38 151 TYR A O 1
ATOM 1203 N N . ILE A 1 152 ? -13.565 4.233 -5.287 1.00 94.50 152 ILE A N 1
ATOM 1204 C CA . ILE A 1 152 ? -12.199 4.684 -5.066 1.00 94.50 152 ILE A CA 1
ATOM 1205 C C . ILE A 1 152 ? -11.414 4.477 -6.360 1.00 94.50 152 ILE A C 1
ATOM 1207 O O . ILE A 1 152 ? -11.592 3.478 -7.053 1.00 94.50 152 ILE A O 1
ATOM 1211 N N . HIS A 1 153 ? -10.527 5.416 -6.691 1.00 92.44 153 HIS A N 1
ATOM 1212 C CA . HIS A 1 153 ? -9.669 5.312 -7.872 1.00 92.44 153 HIS A CA 1
ATOM 1213 C C . HIS A 1 153 ? -8.517 4.322 -7.616 1.00 92.44 153 HIS A C 1
ATOM 1215 O O . HIS A 1 153 ? -7.363 4.708 -7.374 1.00 92.44 153 HIS A O 1
ATOM 1221 N N . ALA A 1 154 ? -8.858 3.037 -7.597 1.00 93.69 154 ALA A N 1
ATOM 1222 C CA . ALA A 1 154 ? -7.957 1.930 -7.336 1.00 93.69 154 ALA A CA 1
ATOM 1223 C C . ALA A 1 154 ? -8.360 0.690 -8.139 1.00 93.69 154 ALA A C 1
ATOM 1225 O O . ALA A 1 154 ? -9.546 0.384 -8.263 1.00 93.69 154 ALA A O 1
ATOM 1226 N N . ASN A 1 155 ? -7.370 -0.061 -8.614 1.00 92.69 155 ASN A N 1
ATOM 1227 C CA . ASN A 1 155 ? -7.572 -1.250 -9.433 1.00 92.69 155 ASN A CA 1
ATOM 1228 C C . ASN A 1 155 ? -6.732 -2.420 -8.932 1.00 92.69 155 ASN A C 1
ATOM 1230 O O . ASN A 1 155 ? -5.567 -2.268 -8.550 1.00 92.69 155 ASN A O 1
ATOM 1234 N N . TRP A 1 156 ? -7.331 -3.603 -8.973 1.00 93.56 156 TRP A N 1
ATOM 1235 C CA . TRP A 1 156 ? -6.657 -4.865 -8.731 1.00 93.56 156 TRP A CA 1
ATOM 1236 C C . TRP A 1 156 ? -5.718 -5.211 -9.880 1.00 93.56 156 TRP A C 1
ATOM 1238 O O . TRP A 1 156 ? -6.121 -5.230 -11.040 1.00 93.56 156 TRP A O 1
ATOM 1248 N N . VAL A 1 157 ? -4.488 -5.596 -9.544 1.00 89.31 157 VAL A N 1
ATOM 1249 C CA . VAL A 1 157 ? -3.546 -6.203 -10.485 1.00 89.31 157 VAL A CA 1
ATOM 1250 C C . VAL A 1 157 ? -3.084 -7.541 -9.923 1.00 89.31 157 VAL A C 1
ATOM 1252 O O . VAL A 1 157 ? -2.588 -7.649 -8.797 1.00 89.31 157 VAL A O 1
ATOM 1255 N N . SER A 1 158 ? -3.283 -8.598 -10.705 1.00 86.38 158 SER A N 1
ATOM 1256 C CA . SER A 1 158 ? -2.841 -9.938 -10.322 1.00 86.38 158 SER A CA 1
ATOM 1257 C C . SER A 1 158 ? -1.342 -10.081 -10.534 1.00 86.38 158 SER A C 1
ATOM 1259 O O . SER A 1 158 ? -0.812 -9.626 -11.541 1.00 86.38 158 SER A O 1
ATOM 1261 N N . GLY A 1 159 ? -0.664 -10.731 -9.592 1.00 78.19 159 GLY A N 1
ATOM 1262 C CA . GLY A 1 159 ? 0.704 -11.181 -9.793 1.00 78.19 159 GLY A CA 1
ATOM 1263 C C . GLY A 1 159 ? 0.737 -12.415 -10.688 1.00 78.19 159 GLY A C 1
ATOM 1264 O O . GLY A 1 159 ? -0.283 -13.040 -10.972 1.00 78.19 159 GLY A O 1
ATOM 1265 N N . SER A 1 160 ? 1.937 -12.808 -11.105 1.00 71.38 160 SER A N 1
ATOM 1266 C CA . SER A 1 160 ? 2.105 -14.055 -11.858 1.00 71.38 160 SER A CA 1
ATOM 1267 C C . SER A 1 160 ? 1.882 -15.301 -10.989 1.00 71.38 160 SER A C 1
ATOM 1269 O O . SER A 1 160 ? 1.558 -16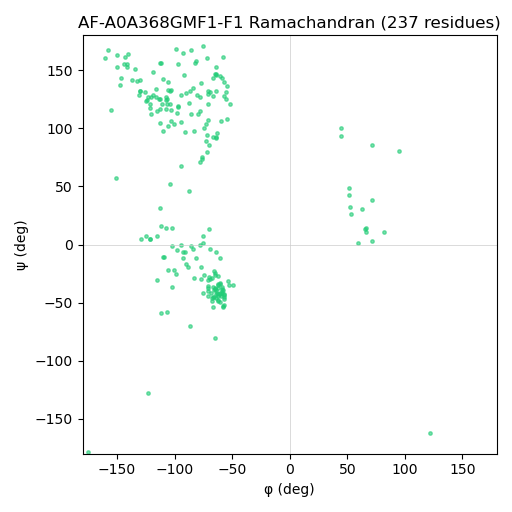.370 -11.503 1.00 71.38 160 SER A O 1
ATOM 1271 N N . ASP A 1 161 ? 2.145 -15.187 -9.690 1.00 74.94 161 ASP A N 1
ATOM 1272 C CA . ASP A 1 161 ? 2.062 -16.241 -8.678 1.00 74.94 161 ASP A CA 1
ATOM 1273 C C . ASP A 1 161 ? 0.792 -16.143 -7.826 1.00 74.94 161 ASP A C 1
ATOM 1275 O O . ASP A 1 161 ? 0.192 -17.166 -7.503 1.00 74.94 161 ASP A O 1
ATOM 1279 N N . THR A 1 162 ? 0.361 -14.921 -7.517 1.00 76.88 162 THR A N 1
ATOM 1280 C CA . THR A 1 162 ? -0.769 -14.665 -6.619 1.00 76.88 162 THR A CA 1
ATOM 1281 C C . THR A 1 162 ? -1.862 -13.871 -7.345 1.00 76.88 162 THR A C 1
ATOM 1283 O O . THR A 1 162 ? -1.589 -12.755 -7.803 1.00 76.88 162 THR A O 1
ATOM 1286 N N . PRO A 1 163 ? -3.105 -14.379 -7.457 1.00 80.44 163 PRO A N 1
ATOM 1287 C CA . PRO A 1 163 ? -4.220 -13.568 -7.946 1.00 80.44 163 PRO A CA 1
ATOM 1288 C C . PRO A 1 163 ? -4.480 -12.409 -6.973 1.00 80.44 163 PRO A C 1
ATOM 1290 O O . PRO A 1 163 ? -4.308 -12.579 -5.769 1.00 80.44 163 PRO A O 1
ATOM 1293 N N . LYS A 1 164 ? -4.889 -11.234 -7.476 1.00 82.06 164 LYS A N 1
ATOM 1294 C CA . LYS A 1 164 ? -5.137 -10.036 -6.639 1.00 82.06 164 LYS A CA 1
ATOM 1295 C C . LYS A 1 164 ? -3.959 -9.690 -5.702 1.00 82.06 164 LYS A C 1
ATOM 1297 O O . LYS A 1 164 ? -4.119 -9.480 -4.503 1.00 82.06 164 LYS A O 1
ATOM 1302 N N . LYS A 1 165 ? -2.743 -9.660 -6.253 1.00 91.19 165 LYS A N 1
ATOM 1303 C CA . LYS A 1 165 ? -1.511 -9.389 -5.493 1.00 91.19 165 LYS A CA 1
ATOM 1304 C C . LYS A 1 165 ? -1.359 -7.913 -5.140 1.00 91.19 165 LYS A C 1
ATOM 1306 O O . LYS A 1 165 ? -0.961 -7.591 -4.019 1.00 91.19 165 LYS A O 1
ATOM 1311 N N . PHE A 1 166 ? -1.671 -7.039 -6.092 1.00 94.56 166 PHE A N 1
ATOM 1312 C CA . PHE A 1 166 ? -1.484 -5.600 -5.977 1.00 94.56 166 PHE A CA 1
ATOM 1313 C C . PHE A 1 166 ? -2.808 -4.853 -6.078 1.00 94.56 166 PHE A C 1
ATOM 1315 O O . PHE A 1 166 ? -3.698 -5.247 -6.831 1.00 94.56 166 PHE A O 1
ATOM 1322 N N . ILE A 1 167 ? -2.880 -3.722 -5.387 1.00 95.75 167 ILE A N 1
ATOM 1323 C CA . ILE A 1 167 ? -3.852 -2.665 -5.646 1.00 95.75 167 ILE A CA 1
ATOM 1324 C C . ILE A 1 167 ? -3.071 -1.435 -6.102 1.00 95.75 167 ILE A C 1
ATOM 1326 O O . ILE A 1 167 ? -2.299 -0.869 -5.328 1.00 95.75 167 ILE A O 1
ATOM 1330 N N . CYS A 1 168 ? -3.262 -1.019 -7.350 1.00 94.69 168 CYS A N 1
ATOM 1331 C CA . CYS A 1 168 ? -2.698 0.227 -7.868 1.00 94.69 168 CYS A CA 1
ATOM 1332 C C . CYS A 1 168 ? -3.689 1.356 -7.636 1.00 94.69 168 CYS A C 1
ATOM 1334 O O . CYS A 1 168 ? -4.861 1.219 -7.975 1.00 94.69 168 CYS A O 1
ATOM 1336 N N . THR A 1 169 ? -3.239 2.473 -7.076 1.00 95.25 169 THR A N 1
ATOM 1337 C CA . THR A 1 169 ? -4.128 3.599 -6.778 1.00 95.25 169 THR A CA 1
ATOM 1338 C C . THR A 1 169 ? -3.411 4.942 -6.852 1.00 95.25 169 THR A C 1
ATOM 1340 O O . THR A 1 169 ? -2.177 5.015 -6.864 1.00 95.25 169 THR A O 1
ATOM 1343 N N . GLN A 1 170 ? -4.193 6.018 -6.938 1.00 93.00 170 GLN A N 1
ATOM 1344 C CA . GLN A 1 170 ? -3.688 7.380 -6.802 1.00 93.00 170 GLN A CA 1
ATOM 1345 C C . GLN A 1 170 ? -3.305 7.686 -5.346 1.00 93.00 170 GLN A C 1
ATOM 1347 O O . GLN A 1 170 ? -3.771 7.032 -4.412 1.00 93.00 170 GLN A O 1
ATOM 1352 N N . ALA A 1 171 ? -2.484 8.715 -5.139 1.00 95.31 171 ALA A N 1
ATOM 1353 C CA . ALA A 1 171 ? -2.252 9.248 -3.804 1.00 95.31 171 ALA A CA 1
ATOM 1354 C C . ALA A 1 171 ? -3.575 9.673 -3.145 1.00 95.31 171 ALA A C 1
ATOM 1356 O O . ALA A 1 171 ? -4.403 10.321 -3.797 1.00 95.31 171 ALA A O 1
ATOM 1357 N N . PRO A 1 172 ? -3.755 9.404 -1.841 1.00 97.00 172 PRO A N 1
ATOM 1358 C CA . PRO A 1 172 ? -4.871 9.958 -1.094 1.00 97.00 172 PRO A CA 1
ATOM 1359 C C . PRO A 1 172 ? -4.913 11.485 -1.188 1.00 97.00 172 PRO A C 1
ATOM 1361 O O . PRO A 1 172 ? -3.909 12.169 -0.978 1.00 97.00 172 PRO A O 1
ATOM 1364 N N . THR A 1 173 ? -6.096 12.007 -1.494 1.00 95.00 173 THR A N 1
ATOM 1365 C CA . THR A 1 173 ? -6.440 13.431 -1.446 1.00 95.00 173 THR A CA 1
ATOM 1366 C C . THR A 1 173 ? -7.176 13.732 -0.145 1.00 95.00 173 THR A C 1
ATOM 1368 O O . THR A 1 173 ? -7.627 12.807 0.530 1.00 95.00 173 THR A O 1
ATOM 1371 N N . LYS A 1 174 ? -7.364 15.014 0.197 1.00 94.69 174 LYS A N 1
ATOM 1372 C CA . LYS A 1 174 ? -8.031 15.426 1.447 1.00 94.69 174 LYS A CA 1
ATOM 1373 C C . LYS A 1 174 ? -9.366 14.712 1.686 1.00 94.69 174 LYS A C 1
ATOM 1375 O O . LYS A 1 174 ? -9.686 14.393 2.825 1.00 94.69 174 LYS A O 1
ATOM 1380 N N . ASN A 1 175 ? -10.105 14.438 0.614 1.00 94.19 175 ASN A N 1
ATOM 1381 C CA . ASN A 1 175 ? -11.434 13.837 0.681 1.00 94.19 175 ASN A CA 1
ATOM 1382 C C . ASN A 1 175 ? -11.418 12.306 0.567 1.00 94.19 175 ASN A C 1
ATOM 1384 O O . ASN A 1 175 ? -12.437 11.685 0.820 1.00 94.19 175 ASN A O 1
ATOM 1388 N N . THR A 1 176 ? -10.290 11.694 0.192 1.00 95.06 176 THR A N 1
ATOM 1389 C CA . THR A 1 176 ? -10.204 10.246 -0.070 1.00 95.06 176 THR A CA 1
ATOM 1390 C C . THR A 1 176 ? -9.288 9.512 0.910 1.00 95.06 176 THR A C 1
ATOM 1392 O O . THR A 1 176 ? -9.018 8.331 0.718 1.00 95.06 176 THR A O 1
ATOM 1395 N N . VAL A 1 177 ? -8.786 10.181 1.957 1.00 96.62 177 VAL A N 1
ATOM 1396 C CA . VAL A 1 177 ? -7.994 9.538 3.024 1.00 96.62 177 VAL A CA 1
ATOM 1397 C C . VAL A 1 177 ? -8.802 8.448 3.728 1.00 96.62 177 VAL A C 1
ATOM 1399 O O . VAL A 1 177 ? -8.279 7.362 3.969 1.00 96.62 177 VAL A O 1
ATOM 1402 N N . GLU A 1 178 ? -10.070 8.718 4.047 1.00 95.00 178 GLU A N 1
ATOM 1403 C CA . GLU A 1 178 ? -10.922 7.721 4.700 1.00 95.00 178 GLU A CA 1
ATOM 1404 C C . GLU A 1 178 ? -11.214 6.545 3.766 1.00 95.00 178 GLU A C 1
ATOM 1406 O O . GLU A 1 178 ? -11.025 5.397 4.163 1.00 95.00 178 GLU A O 1
ATOM 1411 N N . ASP A 1 179 ? -11.572 6.820 2.510 1.00 95.81 179 ASP A N 1
ATOM 1412 C CA . ASP A 1 179 ? -11.804 5.803 1.476 1.00 95.81 179 ASP A CA 1
ATOM 1413 C C . ASP A 1 179 ? -10.577 4.915 1.243 1.00 95.81 179 ASP A C 1
ATOM 1415 O O . ASP A 1 179 ? -10.695 3.695 1.122 1.00 95.81 179 ASP A O 1
ATOM 1419 N N . PHE A 1 180 ? -9.381 5.500 1.262 1.00 97.50 180 PHE A N 1
ATOM 1420 C CA . PHE A 1 180 ? -8.128 4.764 1.131 1.00 97.50 180 PHE A CA 1
ATOM 1421 C C . PHE A 1 180 ? -7.919 3.759 2.270 1.00 97.50 180 PHE A C 1
ATOM 1423 O O . PHE A 1 180 ? -7.545 2.610 2.031 1.00 97.50 180 PHE A O 1
ATOM 1430 N N . TRP A 1 181 ? -8.210 4.143 3.514 1.00 97.25 181 TRP A N 1
ATOM 1431 C CA . TRP A 1 181 ? -8.113 3.218 4.645 1.00 97.25 181 TRP A CA 1
ATOM 1432 C C . TRP A 1 181 ? -9.282 2.240 4.733 1.00 97.25 181 TRP A C 1
ATOM 1434 O O . TRP A 1 181 ? -9.070 1.112 5.176 1.00 97.25 181 TRP A O 1
ATOM 1444 N N . ARG A 1 182 ? -10.481 2.615 4.266 1.00 95.50 182 ARG A N 1
ATOM 1445 C CA . ARG A 1 182 ? -11.601 1.678 4.067 1.00 95.50 182 ARG A CA 1
ATOM 1446 C C . ARG A 1 182 ? -11.188 0.554 3.121 1.00 95.50 182 ARG A C 1
ATOM 1448 O O . ARG A 1 182 ? -11.367 -0.610 3.464 1.00 95.50 182 ARG A O 1
ATOM 1455 N N . MET A 1 183 ? -10.564 0.904 1.994 1.00 96.94 183 MET A N 1
ATOM 1456 C CA . MET A 1 183 ? -10.012 -0.046 1.025 1.00 96.94 183 MET A CA 1
ATOM 1457 C C . MET A 1 183 ? -8.982 -0.981 1.671 1.00 96.94 183 MET A C 1
ATOM 1459 O O . MET A 1 183 ? -9.117 -2.198 1.600 1.00 96.94 183 MET A O 1
ATOM 1463 N N . ILE A 1 184 ? -7.969 -0.424 2.344 1.00 97.69 184 ILE A N 1
ATOM 1464 C CA . ILE A 1 184 ? -6.921 -1.210 3.019 1.00 97.69 184 ILE A CA 1
ATOM 1465 C C . ILE A 1 184 ? -7.519 -2.171 4.043 1.00 97.69 184 ILE A C 1
ATOM 1467 O O . ILE A 1 184 ? -7.117 -3.333 4.111 1.00 97.69 184 ILE A O 1
ATOM 1471 N N . TRP A 1 185 ? -8.480 -1.685 4.828 1.00 96.25 185 TRP A N 1
ATOM 1472 C CA . TRP A 1 185 ? -9.135 -2.470 5.857 1.00 96.25 185 TRP A CA 1
ATOM 1473 C C . TRP A 1 185 ? -9.967 -3.612 5.267 1.00 96.25 185 TRP A C 1
ATOM 1475 O O . TRP A 1 185 ? -9.765 -4.764 5.651 1.00 96.25 185 TRP A O 1
ATOM 1485 N N . GLN A 1 186 ? -10.886 -3.306 4.343 1.00 95.56 186 GLN A N 1
ATOM 1486 C CA . GLN A 1 186 ? -11.830 -4.292 3.806 1.00 95.56 186 GLN A CA 1
ATOM 1487 C C . GLN A 1 186 ? -11.115 -5.394 3.011 1.00 95.56 186 GLN A C 1
ATOM 1489 O O . GLN A 1 186 ? -11.481 -6.560 3.121 1.00 95.56 186 GLN A O 1
ATOM 1494 N N . GLU A 1 187 ? -10.068 -5.036 2.260 1.00 96.38 187 GLU A N 1
ATOM 1495 C CA . GLU A 1 187 ? -9.299 -5.988 1.452 1.00 96.38 187 GLU A CA 1
ATOM 1496 C C . GLU A 1 187 ? -8.210 -6.699 2.273 1.00 96.38 187 GLU A C 1
ATOM 1498 O O . GLU A 1 187 ? -7.508 -7.577 1.769 1.00 96.38 187 GLU A O 1
ATOM 1503 N N . GLY A 1 188 ? -8.047 -6.328 3.548 1.00 96.19 188 GLY A N 1
ATOM 1504 C CA . GLY A 1 188 ? -7.069 -6.927 4.452 1.00 96.19 188 GLY A CA 1
ATOM 1505 C C . GLY A 1 188 ? -5.618 -6.734 4.003 1.00 96.19 188 GLY A C 1
ATOM 1506 O O . GLY A 1 188 ? -4.783 -7.605 4.284 1.00 96.19 188 GLY A O 1
ATOM 1507 N N . CYS A 1 189 ? -5.325 -5.627 3.309 1.00 97.31 189 CYS A N 1
ATOM 1508 C CA . CYS A 1 189 ? -4.004 -5.303 2.774 1.00 97.31 189 CYS A CA 1
ATOM 1509 C C . CYS A 1 189 ? -2.942 -5.345 3.877 1.00 97.31 189 CYS A C 1
ATOM 1511 O O . CYS A 1 189 ? -3.143 -4.834 4.978 1.00 97.31 189 CYS A O 1
ATOM 1513 N N . LYS A 1 190 ? -1.787 -5.950 3.585 1.00 97.19 190 LYS A N 1
ATOM 1514 C CA . LYS A 1 190 ? -0.706 -6.114 4.575 1.00 97.19 190 LYS A CA 1
ATOM 1515 C C . LYS A 1 190 ? 0.398 -5.087 4.418 1.00 97.19 190 LYS A C 1
ATOM 1517 O O . LYS A 1 190 ? 1.136 -4.843 5.371 1.00 97.19 190 LYS A O 1
ATOM 1522 N N . SER A 1 191 ? 0.519 -4.489 3.237 1.00 97.88 191 SER A N 1
ATOM 1523 C CA . SER A 1 191 ? 1.514 -3.455 2.996 1.00 97.88 191 SER A CA 1
ATOM 1524 C C . SER A 1 191 ? 1.036 -2.354 2.060 1.00 97.88 191 SER A C 1
ATOM 1526 O O . SER A 1 191 ? 0.137 -2.546 1.239 1.00 97.88 191 SER A O 1
ATOM 1528 N N . ILE A 1 192 ? 1.666 -1.191 2.210 1.00 98.44 192 ILE A N 1
ATOM 1529 C CA . ILE A 1 192 ? 1.510 -0.015 1.363 1.00 98.44 192 ILE A CA 1
ATOM 1530 C C . ILE A 1 192 ? 2.900 0.388 0.880 1.00 98.44 192 ILE A C 1
ATOM 1532 O O . ILE A 1 192 ? 3.819 0.527 1.680 1.00 98.44 192 ILE A O 1
ATOM 1536 N N . VAL A 1 193 ? 3.048 0.611 -0.417 1.00 97.62 193 VAL A N 1
ATOM 1537 C CA . VAL A 1 193 ? 4.252 1.122 -1.063 1.00 97.62 193 VAL A CA 1
ATOM 1538 C C . VAL A 1 193 ? 3.934 2.512 -1.608 1.00 97.62 193 VAL A C 1
ATOM 1540 O O . VAL A 1 193 ? 3.237 2.659 -2.613 1.00 97.62 193 VAL A O 1
ATOM 1543 N N . MET A 1 194 ? 4.441 3.530 -0.919 1.00 97.06 194 MET A N 1
ATOM 1544 C CA . MET A 1 194 ? 4.315 4.943 -1.259 1.00 97.06 194 MET A CA 1
ATOM 1545 C C . MET A 1 194 ? 5.579 5.410 -1.981 1.00 97.06 194 MET A C 1
ATOM 1547 O O . MET A 1 194 ? 6.660 5.469 -1.401 1.00 97.06 194 MET A O 1
ATOM 1551 N N . LEU A 1 195 ? 5.444 5.753 -3.258 1.00 94.31 195 LEU A N 1
ATOM 1552 C CA . LEU A 1 195 ? 6.569 6.074 -4.145 1.00 94.31 195 LEU A CA 1
ATOM 1553 C C . LEU A 1 195 ? 6.750 7.579 -4.377 1.00 94.31 195 LEU A C 1
ATOM 1555 O O . LEU A 1 195 ? 7.409 7.958 -5.340 1.00 94.31 195 LEU A O 1
ATOM 1559 N N . CYS A 1 196 ? 6.116 8.432 -3.572 1.00 90.62 196 CYS A N 1
ATOM 1560 C CA . CYS A 1 196 ? 6.191 9.888 -3.688 1.00 90.62 196 CYS A CA 1
ATOM 1561 C C . CYS A 1 196 ? 6.271 10.565 -2.321 1.00 90.62 196 CYS A C 1
ATOM 1563 O O . CYS A 1 196 ? 5.906 9.975 -1.303 1.00 90.62 196 CYS A O 1
ATOM 1565 N N . ASN A 1 197 ? 6.678 11.832 -2.310 1.00 91.88 197 ASN A N 1
ATOM 1566 C CA . ASN A 1 197 ? 6.545 12.688 -1.130 1.00 91.88 197 ASN A CA 1
ATOM 1567 C C . ASN A 1 197 ? 5.162 13.353 -1.079 1.00 91.88 197 ASN A C 1
ATOM 1569 O O . ASN A 1 197 ? 4.414 13.354 -2.056 1.00 91.88 197 ASN A O 1
ATOM 1573 N N . ILE A 1 198 ? 4.822 13.945 0.070 1.00 92.94 198 ILE A N 1
ATOM 1574 C CA . ILE A 1 198 ? 3.614 14.778 0.237 1.00 92.94 198 ILE A CA 1
ATOM 1575 C C . ILE A 1 198 ? 3.660 15.977 -0.708 1.00 92.94 198 ILE A C 1
ATOM 1577 O O . ILE A 1 198 ? 2.661 16.310 -1.347 1.00 92.94 198 ILE A O 1
ATOM 1581 N N . THR A 1 199 ? 4.839 16.585 -0.833 1.00 91.44 199 THR A N 1
ATOM 1582 C CA . THR A 1 199 ? 5.108 17.725 -1.706 1.00 91.44 199 THR A CA 1
ATOM 1583 C C . THR A 1 199 ? 6.348 17.434 -2.539 1.00 91.44 199 THR A C 1
ATOM 1585 O O . THR A 1 199 ? 7.375 17.027 -2.006 1.00 91.44 199 THR A O 1
ATOM 1588 N N . GLU A 1 200 ? 6.263 17.672 -3.845 1.00 87.06 200 GLU A N 1
ATOM 1589 C CA . GLU A 1 200 ? 7.384 17.570 -4.784 1.00 87.06 200 GLU A CA 1
ATOM 1590 C C . GLU A 1 200 ? 7.417 18.850 -5.625 1.00 87.06 200 GLU A C 1
ATOM 1592 O O . GLU A 1 200 ? 6.394 19.261 -6.180 1.00 87.06 200 GLU A O 1
ATOM 1597 N N . CYS A 1 201 ? 8.577 19.506 -5.707 1.00 86.38 201 CYS A N 1
ATOM 1598 C CA . CYS A 1 201 ? 8.760 20.758 -6.458 1.00 86.38 201 CYS A CA 1
ATOM 1599 C C . CYS A 1 201 ? 7.714 21.839 -6.105 1.00 86.38 201 CYS A C 1
ATOM 1601 O O . CYS A 1 201 ? 7.128 22.468 -6.990 1.00 86.38 201 CYS A O 1
ATOM 1603 N N . GLY A 1 202 ? 7.413 21.993 -4.809 1.00 86.00 202 GLY A N 1
ATOM 1604 C CA . GLY A 1 202 ? 6.420 22.948 -4.298 1.00 86.00 202 GLY A CA 1
ATOM 1605 C C . GLY A 1 202 ? 4.958 22.596 -4.599 1.00 86.00 202 GLY A C 1
ATOM 1606 O O . GLY A 1 202 ? 4.061 23.358 -4.248 1.00 86.00 202 GLY A O 1
ATOM 1607 N N . LYS A 1 203 ? 4.686 21.451 -5.237 1.00 87.38 203 LYS A N 1
ATOM 1608 C CA . LYS A 1 203 ? 3.331 20.989 -5.552 1.00 87.38 203 LYS A CA 1
ATOM 1609 C C . LYS A 1 203 ? 2.933 19.854 -4.629 1.00 87.38 203 LYS A C 1
ATOM 1611 O O . LYS A 1 203 ? 3.678 18.890 -4.469 1.00 87.38 203 LYS A O 1
ATOM 1616 N N . LYS A 1 204 ? 1.728 19.942 -4.074 1.00 91.38 204 LYS A N 1
ATOM 1617 C CA . LYS A 1 204 ? 1.140 18.860 -3.287 1.00 91.38 204 LYS A CA 1
ATOM 1618 C C . LYS A 1 204 ? 0.864 17.650 -4.185 1.00 91.38 204 LYS A C 1
ATOM 1620 O O . LYS A 1 204 ? 0.232 17.790 -5.231 1.00 91.38 204 LYS A O 1
ATOM 1625 N N . LYS A 1 205 ? 1.358 16.483 -3.782 1.00 91.19 205 LYS A N 1
ATOM 1626 C CA . LYS A 1 205 ? 1.263 15.207 -4.504 1.00 91.19 205 LYS A CA 1
ATOM 1627 C C . LYS A 1 205 ? 0.441 14.162 -3.759 1.00 91.19 205 LYS A C 1
ATOM 1629 O O . LYS A 1 205 ? -0.163 13.326 -4.423 1.00 91.19 205 LYS A O 1
ATOM 1634 N N . CYS A 1 206 ? 0.435 14.212 -2.427 1.00 94.94 206 CYS A N 1
ATOM 1635 C CA . CYS A 1 206 ? -0.245 13.264 -1.548 1.00 94.94 206 CYS A CA 1
ATOM 1636 C C . CYS A 1 206 ? -0.669 13.959 -0.247 1.00 94.94 206 CYS A C 1
ATOM 1638 O O . CYS A 1 206 ? -0.037 14.927 0.169 1.00 94.94 206 CYS A O 1
ATOM 1640 N N . GLU A 1 207 ? -1.727 13.484 0.405 1.00 95.94 207 GLU A N 1
ATOM 1641 C CA . GLU A 1 207 ? -2.026 13.845 1.794 1.00 95.94 207 GLU A CA 1
ATOM 1642 C C . GLU A 1 207 ? -1.225 13.011 2.793 1.00 95.94 207 GLU A C 1
ATOM 1644 O O . GLU A 1 207 ? -0.856 11.867 2.519 1.00 95.94 207 GLU A O 1
ATOM 1649 N N . GLN A 1 208 ? -1.041 13.562 3.992 1.00 95.00 208 GLN A N 1
ATOM 1650 C CA . GLN A 1 208 ? -0.598 12.809 5.161 1.00 95.00 208 GLN A CA 1
ATOM 1651 C C . GLN A 1 208 ? -1.744 11.905 5.637 1.00 95.00 208 GLN A C 1
ATOM 1653 O O . GLN A 1 208 ? -2.622 12.337 6.383 1.00 95.00 208 GLN A O 1
ATOM 1658 N N . TYR A 1 209 ? -1.764 10.652 5.182 1.00 96.44 209 TYR A N 1
ATOM 1659 C CA . TYR A 1 209 ? -2.820 9.693 5.530 1.00 96.44 209 TYR A CA 1
ATOM 1660 C C . TYR A 1 209 ? -2.439 8.738 6.669 1.00 96.44 209 TYR A C 1
ATOM 1662 O O . TYR A 1 209 ? -3.274 7.946 7.092 1.00 96.44 209 TYR A O 1
ATOM 1670 N N . TRP A 1 210 ? -1.203 8.771 7.171 1.00 95.44 210 TRP A N 1
ATOM 1671 C CA . TRP A 1 210 ? -0.735 7.913 8.265 1.00 95.44 210 TRP A CA 1
ATOM 1672 C C . TRP A 1 210 ? -0.439 8.731 9.532 1.00 95.44 210 TRP A C 1
ATOM 1674 O O . TRP A 1 210 ? -0.192 9.936 9.451 1.00 95.44 210 TRP A O 1
ATOM 1684 N N . PRO A 1 211 ? -0.471 8.118 10.730 1.00 92.44 211 PRO A N 1
ATOM 1685 C CA . PRO A 1 211 ? -0.128 8.819 11.963 1.00 92.44 211 PRO A CA 1
ATOM 1686 C C . PRO A 1 211 ? 1.371 9.149 12.024 1.00 92.44 211 PRO A C 1
ATOM 1688 O O . PRO A 1 211 ? 2.208 8.268 11.834 1.00 92.44 211 PRO A O 1
ATOM 1691 N N . GLU A 1 212 ? 1.702 10.397 12.352 1.00 80.81 212 GLU A N 1
ATOM 1692 C CA . GLU A 1 212 ? 3.071 10.807 12.681 1.00 80.81 212 GLU A CA 1
ATOM 1693 C C . GLU A 1 212 ? 3.424 10.467 14.137 1.00 80.81 212 GLU A C 1
ATOM 1695 O O . GLU A 1 212 ? 2.552 10.310 15.000 1.00 80.81 212 GLU A O 1
ATOM 1700 N N . THR A 1 213 ? 4.721 10.361 14.426 1.00 72.62 213 THR A N 1
ATOM 1701 C CA . THR A 1 213 ? 5.226 10.337 15.801 1.00 72.62 213 THR A CA 1
ATOM 1702 C C . THR A 1 213 ? 4.952 11.672 16.489 1.00 72.62 213 THR A C 1
ATOM 1704 O O . THR A 1 213 ? 5.063 12.728 15.879 1.00 72.62 213 THR A O 1
ATOM 1707 N N . SER A 1 214 ? 4.704 11.654 17.801 1.00 52.66 214 SER A N 1
ATOM 1708 C CA . SER A 1 214 ? 4.614 12.876 18.619 1.00 52.66 214 SER A CA 1
ATOM 1709 C C . SER A 1 214 ? 5.928 13.673 18.700 1.00 52.66 214 SER A C 1
ATOM 1711 O O . SER A 1 214 ? 5.932 14.770 19.246 1.00 52.66 214 SER A O 1
ATOM 1713 N N . ASN A 1 215 ? 7.028 13.135 18.157 1.00 43.38 215 ASN A N 1
ATOM 1714 C CA . ASN A 1 215 ? 8.289 13.839 17.940 1.00 43.38 215 ASN A CA 1
ATOM 1715 C C . ASN A 1 215 ? 8.449 14.147 16.437 1.00 43.38 215 ASN A C 1
ATOM 1717 O O . ASN A 1 215 ? 8.807 13.243 15.678 1.00 43.38 215 ASN A O 1
ATOM 1721 N N . PRO A 1 216 ? 8.188 15.391 15.999 1.00 39.66 216 PRO A N 1
ATOM 1722 C CA . PRO A 1 216 ? 8.235 15.807 14.593 1.00 39.66 216 PRO A CA 1
ATOM 1723 C C . PRO A 1 216 ? 9.660 15.980 14.031 1.00 39.66 216 PRO A C 1
ATOM 1725 O O . PRO A 1 216 ? 9.836 16.435 12.908 1.00 39.66 216 PRO A O 1
ATOM 1728 N N . THR A 1 217 ? 10.710 15.611 14.766 1.00 36.97 217 THR A N 1
ATOM 1729 C CA . THR A 1 217 ? 12.111 15.874 14.383 1.00 36.97 217 THR A CA 1
ATOM 1730 C C . THR A 1 217 ? 12.618 15.077 13.174 1.00 36.97 217 THR A C 1
ATOM 1732 O O . THR A 1 217 ? 13.743 15.297 12.740 1.00 36.97 217 THR A O 1
ATOM 1735 N N . VAL A 1 218 ? 11.815 14.162 12.619 1.00 42.97 218 VAL A N 1
ATOM 1736 C CA . VAL A 1 218 ? 12.181 13.334 11.452 1.00 42.97 218 VAL A CA 1
ATOM 1737 C C . VAL A 1 218 ? 11.387 13.718 10.191 1.00 42.97 218 VAL A C 1
ATOM 1739 O O . VAL A 1 218 ? 11.754 13.310 9.094 1.00 42.97 218 VAL A O 1
ATOM 1742 N N . SER A 1 219 ? 10.341 14.550 10.296 1.00 36.62 219 SER A N 1
ATOM 1743 C CA . SER A 1 219 ? 9.482 14.910 9.153 1.00 36.62 219 SER A CA 1
ATOM 1744 C C . SER A 1 219 ? 9.989 16.089 8.312 1.00 36.62 219 SER A C 1
ATOM 1746 O O . SER A 1 219 ? 9.379 16.417 7.296 1.00 36.62 219 SER A O 1
ATOM 1748 N N . SER A 1 220 ? 11.123 16.702 8.669 1.00 35.78 220 SER A N 1
ATOM 1749 C CA . SER A 1 220 ? 11.692 17.850 7.947 1.00 35.78 220 SER A CA 1
ATOM 1750 C C . SER A 1 220 ? 13.016 17.558 7.236 1.00 35.78 220 SER A C 1
ATOM 1752 O O . SER A 1 220 ? 13.841 18.460 7.092 1.00 35.78 220 SER A O 1
ATOM 1754 N N . LEU A 1 221 ? 13.245 16.333 6.756 1.00 38.25 221 LEU A N 1
ATOM 1755 C CA . LEU A 1 221 ? 14.192 16.153 5.653 1.00 38.25 221 LEU A CA 1
ATOM 1756 C C . LEU A 1 221 ? 13.491 16.603 4.367 1.00 38.25 221 LEU A C 1
ATOM 1758 O O . LEU A 1 221 ? 13.013 15.800 3.568 1.00 38.25 221 LEU A O 1
ATOM 1762 N N . SER A 1 222 ? 13.376 17.921 4.202 1.00 32.28 222 SER A N 1
ATOM 1763 C CA . SER A 1 222 ? 13.105 18.532 2.909 1.00 32.28 222 SER A CA 1
ATOM 1764 C C . SER A 1 222 ? 14.302 18.229 2.014 1.00 32.28 222 SER A C 1
ATOM 1766 O O . SER A 1 222 ? 15.303 18.939 2.036 1.00 32.28 222 SER A O 1
ATOM 1768 N N . PHE A 1 223 ? 14.229 17.137 1.260 1.00 37.59 223 PHE A N 1
ATOM 1769 C CA . PHE A 1 223 ? 15.100 16.973 0.110 1.00 37.59 223 PHE A CA 1
ATOM 1770 C C . PHE A 1 223 ? 14.590 17.937 -0.953 1.00 37.59 223 PHE A C 1
ATOM 1772 O O . PHE A 1 223 ? 13.541 17.707 -1.564 1.00 37.59 223 PHE A O 1
ATOM 1779 N N . ASP A 1 224 ? 15.302 19.050 -1.119 1.00 31.89 224 ASP A N 1
ATOM 1780 C CA . ASP A 1 224 ? 15.094 19.947 -2.243 1.00 31.89 224 ASP A CA 1
ATOM 1781 C C . ASP A 1 224 ? 15.223 19.120 -3.523 1.00 31.89 224 ASP A C 1
ATOM 1783 O O . ASP A 1 224 ? 16.291 18.632 -3.889 1.00 31.89 224 ASP A O 1
ATOM 1787 N N . CYS A 1 225 ? 14.087 18.893 -4.182 1.00 37.72 225 CYS A N 1
ATOM 1788 C CA . CYS A 1 225 ? 14.064 18.317 -5.512 1.00 37.72 225 CYS A CA 1
ATOM 1789 C C . CYS A 1 225 ? 14.690 19.346 -6.453 1.00 37.72 225 CYS A C 1
ATOM 1791 O O . CYS A 1 225 ? 13.989 20.222 -6.968 1.00 37.72 225 CYS A O 1
ATOM 1793 N N . GLU A 1 226 ? 15.996 19.251 -6.694 1.00 35.22 226 GLU A N 1
ATOM 1794 C CA . GLU A 1 226 ? 16.600 19.920 -7.836 1.00 35.22 226 GLU A CA 1
ATOM 1795 C C . GLU A 1 226 ? 15.918 19.380 -9.095 1.00 35.22 226 GLU A C 1
ATOM 1797 O O . GLU A 1 226 ? 16.094 18.233 -9.511 1.00 35.22 226 GLU A O 1
ATOM 1802 N N . CYS A 1 227 ? 15.062 20.210 -9.691 1.00 31.59 227 CYS A N 1
ATOM 1803 C CA . CYS A 1 227 ? 14.524 19.959 -11.014 1.00 31.59 227 CYS A CA 1
ATOM 1804 C C . CYS A 1 227 ? 15.696 19.994 -11.998 1.00 31.59 227 CYS A C 1
ATOM 1806 O O . CYS A 1 227 ? 16.019 21.060 -12.522 1.00 31.59 227 CYS A O 1
ATOM 1808 N N . TYR A 1 228 ? 16.321 18.848 -12.268 1.00 32.69 228 TYR A N 1
ATOM 1809 C CA . TYR A 1 228 ? 17.284 18.734 -13.355 1.00 32.69 228 TYR A CA 1
ATOM 1810 C C . TYR A 1 228 ? 16.549 18.993 -14.677 1.00 32.69 228 TYR A C 1
ATOM 1812 O O . TYR A 1 228 ? 15.904 18.117 -15.255 1.00 32.69 228 TYR A O 1
ATOM 1820 N N . ARG A 1 229 ? 16.614 20.238 -15.158 1.00 32.88 229 ARG A N 1
ATOM 1821 C CA . ARG A 1 229 ? 16.334 20.589 -16.554 1.00 32.88 229 ARG A CA 1
ATOM 1822 C C . ARG A 1 229 ? 17.563 20.215 -17.379 1.00 32.88 229 ARG A C 1
ATOM 1824 O O . ARG A 1 229 ? 18.306 21.081 -17.817 1.00 32.88 229 ARG A O 1
ATOM 1831 N N . GLY A 1 230 ? 17.788 18.917 -17.544 1.00 32.91 230 GLY A N 1
ATOM 1832 C CA . GLY A 1 230 ? 18.743 18.401 -18.515 1.00 32.91 230 GLY A CA 1
ATOM 1833 C C . GLY A 1 230 ? 18.031 18.156 -19.837 1.00 32.91 230 GLY A C 1
ATOM 1834 O O . GLY A 1 230 ? 17.378 17.130 -20.005 1.00 32.91 230 GLY A O 1
ATOM 1835 N N 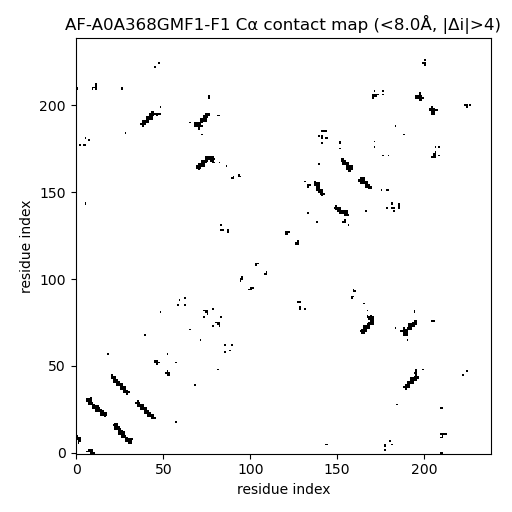. SER A 1 231 ? 18.121 19.107 -20.762 1.00 34.97 231 SER A N 1
ATOM 1836 C CA . SER A 1 231 ? 18.174 18.765 -22.183 1.00 34.97 231 SER A CA 1
ATOM 1837 C C . SER A 1 231 ? 19.390 17.858 -22.409 1.00 34.97 231 SER A C 1
ATOM 1839 O O . SER A 1 231 ? 20.419 18.069 -21.777 1.00 34.97 231 SER A O 1
ATOM 1841 N N . ASP A 1 232 ? 19.252 16.880 -23.304 1.00 32.91 232 ASP A N 1
ATOM 1842 C CA . ASP A 1 232 ? 20.297 15.972 -23.811 1.00 32.91 232 ASP A CA 1
ATOM 1843 C C . ASP A 1 232 ? 20.436 14.612 -23.106 1.00 32.91 232 ASP A C 1
ATOM 1845 O O . ASP A 1 232 ? 21.369 14.325 -22.359 1.00 32.91 232 ASP A O 1
ATOM 1849 N N . TYR A 1 233 ? 19.547 13.688 -23.484 1.00 34.31 233 TYR A N 1
ATOM 1850 C CA . TYR A 1 233 ? 19.860 12.260 -23.461 1.00 34.31 233 TYR A CA 1
ATOM 1851 C C . TYR A 1 233 ? 20.827 11.945 -24.612 1.00 34.31 233 TYR A C 1
ATOM 1853 O O . TYR A 1 233 ? 20.395 11.592 -25.707 1.00 34.31 233 TYR A O 1
ATOM 1861 N N . THR A 1 234 ? 22.135 12.044 -24.374 1.00 26.25 234 THR A N 1
ATOM 1862 C CA . THR A 1 234 ? 23.129 11.361 -25.220 1.00 26.25 234 THR A CA 1
ATOM 1863 C C . THR A 1 234 ? 23.756 10.241 -24.404 1.00 26.25 234 THR A C 1
ATOM 1865 O O . THR A 1 234 ? 24.643 10.461 -23.582 1.00 26.25 234 THR A O 1
ATOM 1868 N N . ILE A 1 235 ? 23.250 9.024 -24.600 1.00 29.66 235 ILE A N 1
ATOM 1869 C CA . ILE A 1 235 ? 23.820 7.805 -24.028 1.00 29.66 235 ILE A CA 1
ATOM 1870 C C . ILE A 1 235 ? 25.086 7.491 -24.832 1.00 29.66 235 ILE A C 1
ATOM 1872 O O . ILE A 1 235 ? 25.008 6.938 -25.926 1.00 29.66 235 ILE A O 1
ATOM 1876 N N . TRP A 1 236 ? 26.258 7.839 -24.305 1.00 24.56 236 TRP A N 1
ATOM 1877 C CA . TRP A 1 236 ? 27.514 7.281 -24.799 1.00 24.56 236 TRP A CA 1
ATOM 1878 C C . TRP A 1 236 ? 27.739 5.926 -24.130 1.00 24.56 236 TRP A C 1
ATOM 1880 O O . TRP A 1 236 ? 28.240 5.849 -23.010 1.00 24.56 236 TRP A O 1
ATOM 1890 N N . LEU A 1 237 ? 27.387 4.845 -24.827 1.00 26.41 237 LEU A N 1
ATOM 1891 C CA . LEU A 1 237 ? 28.040 3.560 -24.595 1.00 26.41 237 LEU A CA 1
ATOM 1892 C C . LEU A 1 237 ? 29.463 3.689 -25.144 1.00 26.41 237 LEU A C 1
ATOM 1894 O O . LEU A 1 237 ? 29.655 3.737 -26.358 1.00 26.41 237 LEU A O 1
ATOM 1898 N N . ARG A 1 238 ? 30.461 3.778 -24.262 1.00 23.70 238 ARG A N 1
ATOM 1899 C CA . ARG A 1 238 ? 31.831 3.427 -24.638 1.00 23.70 238 ARG A CA 1
ATOM 1900 C C . ARG A 1 238 ? 32.101 1.996 -24.195 1.00 23.70 238 ARG A C 1
ATOM 1902 O O . ARG A 1 238 ? 31.970 1.672 -23.019 1.00 23.70 238 ARG A O 1
ATOM 1909 N N . THR A 1 239 ? 32.393 1.200 -25.217 1.00 35.28 239 THR A N 1
ATOM 1910 C CA . THR A 1 239 ? 33.049 -0.111 -25.222 1.00 35.28 239 THR A CA 1
ATOM 1911 C C . THR A 1 239 ? 34.300 -0.145 -24.365 1.00 35.28 239 THR A C 1
ATOM 1913 O O . THR A 1 239 ? 35.039 0.869 -24.417 1.00 35.28 239 THR A O 1
#

Mean predicted aligned error: 11.15 Å

Organism: Ancylostoma caninum (NCBI:txid29170)

Radius of gyration: 19.72 Å; Cα contacts (8 Å, |Δi|>4): 365; chains: 1; bounding box: 57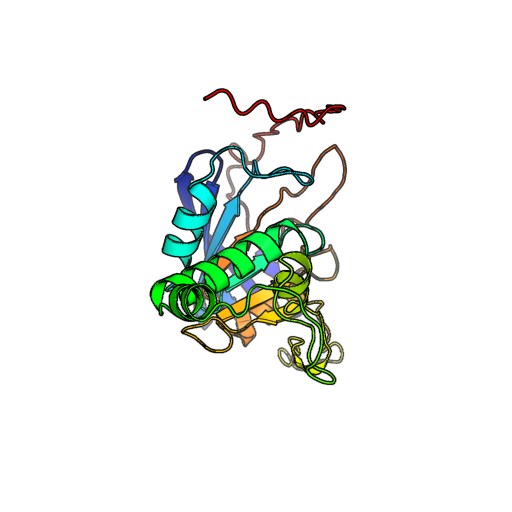×43×60 Å

Sequence (239 aa):
MVLQGCNLRLRYVKAQSVEENILQTTIEVSINDSNKHTVEHIQWMNWPDRGVPPTNLSSFRLLTRVKLLTPIVVHCSAGIGRTGVIVGLDLFYSKLQKGILARELCDGRMTEVKDLGNRNQWLNPVTFLADVFCTDETRVVLSWPPGENDYIHANWVSGSDTPKKFICTQAPTKNTVEDFWRMIWQEGCKSIVMLCNITECGKKKCEQYWPETSNPTVSSLSFDCECYRGSDYTIWLRT

Secondary structure (DSSP, 8-state):
-EEGGGTEEEEEEEEEEEETTEEEEEEEEEETTEEEEEEEEEEE-S--SSS--S-TTHHHHHHHHHTTS-SEEEE-SSSSHHHHHHHHHHHHHHHHHTTHHHHHHHTTTTS-----TT---SS-HHHHTTTS---TTTEEE--SSSSS--EEEEEEE--SSSTT-EEEEPPPPTTTHHHHHHHHHHTT--EEEE-S-SEETTEE-----SPPPS-GGGTT-------------------